Protein AF-A0A7K9MU31-F1 (afdb_monomer_lite)

Structure (mmCIF, N/CA/C/O backbone):
data_AF-A0A7K9MU31-F1
#
_entry.id   AF-A0A7K9MU31-F1
#
loop_
_atom_site.group_PDB
_atom_site.id
_atom_site.type_symbol
_atom_site.label_atom_id
_atom_site.label_alt_id
_atom_site.label_comp_id
_atom_site.label_asym_id
_atom_site.label_entity_id
_atom_site.label_seq_id
_atom_site.pdbx_PDB_ins_code
_atom_site.Cartn_x
_atom_site.Cartn_y
_atom_site.Cartn_z
_atom_site.occupancy
_atom_site.B_iso_or_equiv
_atom_site.auth_seq_id
_atom_site.auth_comp_id
_atom_site.auth_asym_id
_atom_site.auth_atom_id
_atom_site.pdbx_PDB_model_num
ATOM 1 N N . GLN A 1 1 ? -45.406 7.619 33.843 1.00 58.34 1 GLN A N 1
ATOM 2 C CA . GLN A 1 1 ? -44.856 7.175 32.544 1.00 58.34 1 GLN A CA 1
ATOM 3 C C . GLN A 1 1 ? -43.771 8.126 32.033 1.00 58.34 1 GLN A C 1
ATOM 5 O O . GLN A 1 1 ? -42.675 7.636 31.826 1.00 58.34 1 GLN A O 1
ATOM 10 N N . GLY A 1 2 ? -43.972 9.455 32.007 1.00 82.19 2 GLY A N 1
ATOM 11 C CA . GLY A 1 2 ? -42.974 10.416 31.483 1.00 82.19 2 GLY A CA 1
ATOM 12 C C . GLY A 1 2 ? -41.533 10.326 32.023 1.00 82.19 2 GLY A C 1
ATOM 13 O O . GLY A 1 2 ? -40.604 10.339 31.231 1.00 82.19 2 GLY A O 1
ATOM 14 N N . ILE A 1 3 ? -41.322 10.141 33.334 1.00 84.44 3 ILE A N 1
ATOM 15 C CA . ILE A 1 3 ? -39.959 10.095 33.916 1.00 84.44 3 ILE A CA 1
ATOM 16 C C . ILE A 1 3 ? -39.149 8.885 33.413 1.00 84.44 3 ILE A C 1
ATOM 18 O O . ILE A 1 3 ? -37.947 8.986 33.189 1.00 84.44 3 ILE A O 1
ATOM 22 N N . VAL A 1 4 ? -39.792 7.729 33.222 1.00 87.44 4 VAL A N 1
ATOM 23 C CA . VAL A 1 4 ? -39.107 6.520 32.727 1.00 87.44 4 VAL A CA 1
ATOM 24 C C . VAL A 1 4 ? -38.677 6.714 31.273 1.00 87.44 4 VAL A C 1
ATOM 26 O O . VAL A 1 4 ? -37.562 6.340 30.906 1.00 87.44 4 VAL A O 1
ATOM 29 N N . ASP A 1 5 ? -39.532 7.344 30.468 1.00 88.19 5 ASP A N 1
ATOM 30 C CA . ASP A 1 5 ? -39.235 7.657 29.071 1.00 88.19 5 ASP A CA 1
ATOM 31 C C . ASP A 1 5 ? -38.121 8.712 28.954 1.00 88.19 5 ASP A C 1
ATOM 33 O O . ASP A 1 5 ? -37.202 8.539 28.153 1.00 88.19 5 ASP A O 1
ATOM 37 N N . GLU A 1 6 ? -38.120 9.739 29.810 1.00 89.50 6 GLU A N 1
ATOM 38 C CA . GLU A 1 6 ? -37.048 10.744 29.890 1.00 89.50 6 GLU A CA 1
ATOM 39 C C . GLU A 1 6 ? -35.696 10.129 30.278 1.00 89.50 6 GLU A C 1
ATOM 41 O O . GLU A 1 6 ? -34.675 10.412 29.645 1.00 89.50 6 GLU A O 1
ATOM 46 N N . VAL A 1 7 ? -35.669 9.242 31.282 1.00 90.19 7 VAL A N 1
ATOM 47 C CA . VAL A 1 7 ? -34.441 8.537 31.690 1.00 90.19 7 VAL A CA 1
ATOM 48 C C . VAL A 1 7 ? -33.920 7.665 30.549 1.00 90.19 7 VAL A C 1
ATOM 50 O O . VAL A 1 7 ? -32.721 7.673 30.260 1.00 90.19 7 VAL A O 1
ATOM 53 N N . ARG A 1 8 ? -34.809 6.952 29.849 1.00 88.06 8 ARG A N 1
ATOM 54 C CA . ARG A 1 8 ? -34.436 6.121 28.698 1.00 88.06 8 ARG A CA 1
ATOM 55 C C . ARG A 1 8 ? -33.882 6.960 27.548 1.00 88.06 8 ARG A C 1
ATOM 57 O O . ARG A 1 8 ? -32.874 6.580 26.950 1.00 88.06 8 ARG A O 1
ATOM 64 N N . GLN A 1 9 ? -34.501 8.102 27.260 1.00 91.88 9 GLN A N 1
ATOM 65 C CA . GLN A 1 9 ? -34.042 9.022 26.224 1.00 91.88 9 GLN A CA 1
ATOM 66 C C . GLN A 1 9 ? -32.669 9.610 26.576 1.00 91.88 9 GLN A C 1
ATOM 68 O O . GLN A 1 9 ? -31.769 9.621 25.736 1.00 91.88 9 GLN A O 1
ATOM 73 N N . SER A 1 10 ? -32.466 10.013 27.832 1.00 91.94 10 SER A N 1
ATOM 74 C CA . SER A 1 10 ? -31.179 10.513 28.327 1.00 91.94 10 SER A CA 1
ATOM 75 C C . SER A 1 10 ? -30.069 9.454 28.236 1.00 91.94 10 SER A C 1
ATOM 77 O O . SER A 1 10 ? -28.973 9.737 27.748 1.00 91.94 10 SER A O 1
ATOM 79 N N . ALA A 1 11 ? -30.364 8.200 28.596 1.00 90.75 11 ALA A N 1
ATOM 80 C CA . ALA A 1 11 ? -29.420 7.090 28.461 1.00 90.75 11 ALA A CA 1
ATOM 81 C C . ALA A 1 11 ? -29.037 6.822 26.993 1.00 90.75 11 ALA A C 1
ATOM 83 O O . ALA A 1 11 ? -27.862 6.626 26.680 1.00 90.75 11 ALA A O 1
ATOM 84 N N . GLN A 1 12 ? -30.001 6.870 26.068 1.00 91.94 12 GLN A N 1
ATOM 85 C CA . GLN A 1 12 ? -29.731 6.730 24.632 1.00 91.94 12 GLN A CA 1
ATOM 86 C C . GLN A 1 12 ? -28.888 7.885 24.080 1.00 91.94 12 GLN A C 1
ATOM 88 O O . GLN A 1 12 ? -27.987 7.662 23.268 1.00 91.94 12 GLN A O 1
ATOM 93 N N . LEU A 1 13 ? -29.147 9.118 24.522 1.00 94.12 13 LEU A N 1
ATOM 94 C CA . LEU A 1 13 ? -28.337 10.281 24.158 1.00 94.12 13 LEU A CA 1
ATOM 95 C C . LEU A 1 13 ? -26.892 10.131 24.644 1.00 94.12 13 LEU A C 1
ATOM 97 O O . LEU A 1 13 ? -25.967 10.326 23.855 1.00 94.12 13 LEU A O 1
ATOM 101 N N . MET A 1 14 ? -26.696 9.705 25.896 1.00 94.25 14 MET A N 1
ATOM 102 C CA . MET A 1 14 ? -25.369 9.437 26.455 1.00 94.25 14 MET A CA 1
ATOM 103 C C . MET A 1 14 ? -24.630 8.359 25.656 1.00 94.25 14 MET A C 1
ATOM 105 O O . MET A 1 14 ? -23.480 8.564 25.269 1.00 94.25 14 MET A O 1
ATOM 109 N N . LEU A 1 15 ? -25.300 7.245 25.345 1.00 93.94 15 LEU A N 1
ATOM 110 C CA . LEU A 1 15 ? -24.739 6.163 24.534 1.00 93.94 15 LEU A CA 1
ATOM 111 C C . LEU A 1 15 ? -24.257 6.674 23.171 1.00 93.94 15 LEU A C 1
ATOM 113 O O . LEU A 1 15 ? -23.122 6.412 22.767 1.00 93.94 15 LEU A O 1
ATOM 117 N N . ASN A 1 16 ? -25.102 7.440 22.478 1.00 94.25 16 ASN A N 1
ATOM 118 C CA . ASN A 1 16 ? -24.754 8.027 21.189 1.00 94.25 16 ASN A CA 1
ATOM 119 C C . ASN A 1 16 ? -23.556 8.969 21.313 1.00 94.25 16 ASN A C 1
ATOM 121 O O . ASN A 1 16 ? -22.630 8.880 20.511 1.00 94.25 16 ASN A O 1
ATOM 125 N N . GLN A 1 17 ? -23.527 9.831 22.330 1.00 95.19 17 GLN A N 1
ATOM 126 C CA . GLN A 1 17 ? -22.429 10.773 22.532 1.00 95.19 17 GLN A CA 1
ATOM 127 C C . GLN A 1 17 ? -21.099 10.062 22.825 1.00 95.19 17 GLN A C 1
ATOM 129 O O . GLN A 1 17 ? -20.072 10.444 22.264 1.00 95.19 17 GLN A O 1
ATOM 134 N N . LEU A 1 18 ? -21.113 8.996 23.631 1.00 95.69 18 LEU A N 1
ATOM 135 C CA . LEU A 1 18 ? -19.933 8.168 23.903 1.00 95.69 18 LEU A CA 1
ATOM 136 C C . LEU A 1 18 ? -19.410 7.494 22.625 1.00 95.69 18 LEU A C 1
ATOM 138 O O . LEU A 1 18 ? -18.216 7.561 22.337 1.00 95.69 18 LEU A O 1
ATOM 142 N N . ILE A 1 19 ? -20.296 6.915 21.806 1.00 94.69 19 ILE A N 1
ATOM 143 C CA . ILE A 1 19 ? -19.910 6.317 20.516 1.00 94.69 19 ILE A CA 1
ATOM 144 C C . ILE A 1 19 ? -19.360 7.382 19.557 1.00 94.69 19 ILE A C 1
ATOM 146 O O . ILE A 1 19 ? -18.378 7.127 18.861 1.00 94.69 19 ILE A O 1
ATOM 150 N N . GLN A 1 20 ? -19.947 8.582 19.522 1.00 95.75 20 GLN A N 1
ATOM 151 C CA . GLN A 1 20 ? -19.442 9.676 18.687 1.00 95.75 20 GLN A CA 1
ATOM 152 C C . GLN A 1 20 ? -18.046 10.132 19.118 1.00 95.75 20 GLN A C 1
ATOM 154 O O . GLN A 1 20 ? -17.211 10.395 18.258 1.00 95.75 20 GLN A O 1
ATOM 159 N N . GLN A 1 21 ? -17.734 10.148 20.418 1.00 96.50 21 GLN A N 1
ATOM 160 C CA . GLN A 1 21 ? -16.373 10.449 20.879 1.00 96.50 21 GLN A CA 1
ATOM 161 C C . GLN A 1 21 ? -15.348 9.436 20.348 1.00 96.50 21 GLN A C 1
ATOM 163 O O . GLN A 1 21 ? -14.259 9.835 19.930 1.00 96.50 21 GLN A O 1
ATOM 168 N N . LEU A 1 22 ? -15.706 8.147 20.268 1.00 96.50 22 LEU A N 1
ATOM 169 C CA . LEU A 1 22 ? -14.844 7.114 19.676 1.00 96.50 22 LEU A CA 1
ATOM 170 C C . LEU A 1 22 ? -14.598 7.318 18.169 1.00 96.50 22 LEU A C 1
ATOM 172 O O . LEU A 1 22 ? -13.610 6.807 17.646 1.00 96.50 22 LEU A O 1
ATOM 176 N N . ARG A 1 23 ? -15.443 8.093 17.474 1.00 96.88 23 ARG A N 1
ATOM 177 C CA . ARG A 1 23 ? -15.298 8.444 16.046 1.00 96.88 23 ARG A CA 1
ATOM 178 C C . ARG A 1 23 ? -14.413 9.673 15.793 1.00 96.88 23 ARG A C 1
ATOM 180 O O . ARG A 1 23 ? -14.394 10.197 14.683 1.00 96.88 23 ARG A O 1
ATOM 187 N N . THR A 1 24 ? -13.684 10.145 16.800 1.00 95.81 24 THR A N 1
ATOM 188 C CA . THR A 1 24 ? -12.779 11.304 16.693 1.00 95.81 24 THR A CA 1
ATOM 189 C C . THR A 1 24 ? -11.318 10.900 16.898 1.00 95.81 24 THR A C 1
ATOM 191 O O . THR A 1 24 ? -11.018 9.730 17.142 1.00 95.81 24 THR A O 1
ATOM 194 N N . ASN A 1 25 ? -10.382 11.853 16.837 1.00 94.50 25 ASN A N 1
ATOM 195 C CA . ASN A 1 25 ? -8.981 11.617 17.201 1.00 94.50 25 ASN A CA 1
ATOM 196 C C . ASN A 1 25 ? -8.803 11.518 18.733 1.00 94.50 25 ASN A C 1
ATOM 198 O O . ASN A 1 25 ? -8.208 12.384 19.377 1.00 94.50 25 ASN A O 1
ATOM 202 N N . ILE A 1 26 ? -9.391 10.479 19.327 1.00 95.50 26 ILE A N 1
ATOM 203 C CA . ILE A 1 26 ? -9.385 10.238 20.767 1.00 95.50 26 ILE A CA 1
ATOM 204 C C . ILE A 1 26 ? -8.092 9.541 21.207 1.00 95.50 26 ILE A C 1
ATOM 206 O O . ILE A 1 26 ? -7.654 8.556 20.612 1.00 95.50 26 ILE A O 1
ATOM 210 N N . GLN A 1 27 ? -7.498 10.046 22.287 1.00 94.69 27 GLN A N 1
ATOM 211 C CA . GLN A 1 27 ? -6.294 9.483 22.901 1.00 94.69 27 GLN A CA 1
ATOM 212 C C . GLN A 1 27 ? -6.632 8.302 23.821 1.00 94.69 27 GLN A C 1
ATOM 214 O O . GLN A 1 27 ? -7.717 8.256 24.408 1.00 94.69 27 GLN A O 1
ATOM 219 N N . LEU A 1 28 ? -5.680 7.383 24.014 1.00 93.88 28 LEU A N 1
ATOM 220 C CA . LEU A 1 28 ? -5.871 6.150 24.792 1.00 93.88 28 LEU A CA 1
ATOM 221 C C . LEU A 1 28 ? -6.523 6.365 26.180 1.00 93.88 28 LEU A C 1
ATOM 223 O O . LEU A 1 28 ? -7.513 5.686 26.459 1.00 93.88 28 LEU A O 1
ATOM 227 N N . PRO A 1 29 ? -6.087 7.322 27.031 1.00 95.50 29 PRO A N 1
ATOM 228 C CA . PRO A 1 29 ? -6.709 7.522 28.344 1.00 95.50 29 PRO A CA 1
ATOM 229 C C . PRO A 1 29 ? -8.188 7.923 28.263 1.00 95.50 29 PRO A C 1
ATOM 231 O O . PRO A 1 29 ? -9.007 7.506 29.079 1.00 95.50 29 PRO A O 1
ATOM 234 N N . ALA A 1 30 ? -8.557 8.733 27.268 1.00 95.50 30 ALA A N 1
ATOM 235 C CA . ALA A 1 30 ? -9.950 9.102 27.041 1.00 95.50 30 ALA A CA 1
ATOM 236 C C . ALA A 1 30 ? -10.755 7.915 26.492 1.00 95.50 30 ALA A C 1
ATOM 238 O O . ALA A 1 30 ? -11.878 7.697 26.938 1.00 95.50 30 ALA A O 1
ATOM 239 N N . CYS A 1 31 ? -10.151 7.114 25.615 1.00 95.81 31 CYS A N 1
ATOM 240 C CA . CYS A 1 31 ? -10.735 5.889 25.076 1.00 95.81 31 CYS A CA 1
ATOM 241 C C . CYS A 1 31 ? -11.097 4.885 26.185 1.00 95.81 31 CYS A C 1
ATOM 243 O O . CYS A 1 31 ? -12.232 4.415 26.246 1.00 95.81 31 CYS A O 1
ATOM 245 N N . LEU A 1 32 ? -10.174 4.646 27.127 1.00 95.19 32 LEU A N 1
ATOM 246 C CA . LEU A 1 32 ? -10.397 3.796 28.305 1.00 95.19 32 LEU A CA 1
ATOM 247 C C . LEU A 1 32 ? -11.557 4.300 29.173 1.00 95.19 32 LEU A C 1
ATOM 249 O O . LEU A 1 32 ? -12.385 3.505 29.613 1.00 95.19 32 LEU A O 1
ATOM 253 N N . ARG A 1 33 ? -11.660 5.619 29.392 1.00 96.25 33 ARG A N 1
ATOM 254 C CA . ARG A 1 33 ? -12.783 6.210 30.144 1.00 96.25 33 ARG A CA 1
ATOM 255 C C . ARG A 1 33 ? -14.119 6.005 29.433 1.00 96.25 33 ARG A C 1
ATOM 257 O O . ARG A 1 33 ? -15.075 5.580 30.072 1.00 96.25 33 ARG A O 1
ATOM 264 N N . VAL A 1 34 ? -14.180 6.282 28.129 1.00 96.62 34 VAL A N 1
ATOM 265 C CA . VAL A 1 34 ? -15.402 6.129 27.321 1.00 96.62 34 VAL A CA 1
ATOM 266 C C . VAL A 1 34 ? -15.872 4.677 27.315 1.00 96.62 34 VAL A C 1
ATOM 268 O O . VAL A 1 34 ? -17.041 4.415 27.590 1.00 96.62 34 VAL A O 1
ATOM 271 N N . ILE A 1 35 ? -14.964 3.726 27.083 1.00 96.06 35 ILE A N 1
ATOM 272 C CA . ILE A 1 35 ? -15.292 2.297 27.128 1.00 96.06 35 ILE A CA 1
ATOM 273 C C . ILE A 1 35 ? -15.680 1.858 28.545 1.00 96.06 35 ILE A C 1
ATOM 275 O O . ILE A 1 35 ? -16.633 1.100 28.706 1.00 96.06 35 ILE A O 1
ATOM 279 N N . GLY A 1 36 ? -15.024 2.386 29.581 1.00 95.00 36 GLY A N 1
ATOM 280 C CA . GLY A 1 36 ? -15.408 2.149 30.972 1.00 95.00 36 GLY A CA 1
ATOM 281 C C . GLY A 1 36 ? -16.839 2.597 31.285 1.00 95.00 36 GLY A C 1
ATOM 282 O O . GLY A 1 36 ? -17.555 1.889 31.991 1.00 95.00 36 GLY A O 1
ATOM 283 N N . TYR A 1 37 ? -17.288 3.730 30.736 1.00 95.69 37 TYR A N 1
ATOM 284 C CA . TYR A 1 37 ? -18.686 4.154 30.848 1.00 95.69 37 TYR A CA 1
ATOM 285 C C . TYR A 1 37 ? -19.627 3.238 30.068 1.00 95.69 37 TYR A C 1
ATOM 287 O O . TYR A 1 37 ? -20.634 2.816 30.625 1.00 95.69 37 TYR A O 1
ATOM 295 N N . LEU A 1 38 ? -19.277 2.869 28.832 1.00 95.06 38 LEU A N 1
ATOM 296 C CA . LEU A 1 38 ? -20.085 1.954 28.019 1.00 95.06 38 LEU A CA 1
ATOM 297 C C . LEU A 1 38 ? -20.273 0.583 28.691 1.00 95.06 38 LEU A C 1
ATOM 299 O O . LEU A 1 38 ? -21.389 0.073 28.688 1.00 95.06 38 LEU A O 1
ATOM 303 N N . ARG A 1 39 ? -19.234 0.034 29.342 1.00 94.62 39 ARG A N 1
ATOM 304 C CA . ARG A 1 39 ? -19.344 -1.199 30.146 1.00 94.62 39 ARG A CA 1
ATOM 305 C C . ARG A 1 39 ? -20.312 -1.035 31.322 1.00 94.62 39 ARG A C 1
ATOM 307 O O . ARG A 1 39 ? -21.123 -1.913 31.568 1.00 94.62 39 ARG A O 1
ATOM 314 N N . ARG A 1 40 ? -20.276 0.101 32.030 1.00 94.50 40 ARG A N 1
ATOM 315 C CA . ARG A 1 40 ? -21.174 0.368 33.176 1.00 94.50 40 ARG A CA 1
ATOM 316 C C . ARG A 1 40 ? -22.633 0.575 32.783 1.00 94.50 40 ARG A C 1
ATOM 318 O O . ARG A 1 40 ? -23.502 0.422 33.633 1.00 94.50 40 ARG A O 1
ATOM 325 N N . MET A 1 41 ? -22.895 0.972 31.540 1.00 92.88 41 MET A N 1
ATOM 326 C CA . MET A 1 41 ? -24.263 1.089 31.035 1.00 92.88 41 MET A CA 1
ATOM 327 C C . MET A 1 41 ? -24.905 -0.282 30.782 1.00 92.88 41 MET A C 1
ATOM 329 O O . MET A 1 41 ? -26.124 -0.334 30.664 1.00 92.88 41 MET A O 1
ATOM 333 N N . ASP A 1 42 ? -24.105 -1.354 30.696 1.00 91.19 42 ASP A N 1
ATOM 334 C CA . ASP A 1 42 ? -24.553 -2.748 30.550 1.00 91.19 42 ASP A CA 1
ATOM 335 C C . ASP A 1 42 ? -25.506 -2.973 29.355 1.00 91.19 42 ASP A C 1
ATOM 337 O O . ASP A 1 42 ? -26.444 -3.762 29.395 1.00 91.19 42 ASP A O 1
ATOM 341 N N . VAL A 1 43 ? -25.284 -2.217 28.269 1.00 92.75 43 VAL A N 1
ATOM 342 C CA . VAL A 1 43 ? -26.091 -2.281 27.030 1.00 92.75 43 VAL A CA 1
ATOM 343 C C . VAL A 1 43 ? -25.482 -3.234 25.995 1.00 92.75 43 VAL A C 1
ATOM 345 O O . VAL A 1 43 ? -26.172 -3.658 25.073 1.00 92.75 43 VAL A O 1
ATOM 348 N N . PHE A 1 44 ? -24.191 -3.548 26.119 1.00 92.50 44 PHE A N 1
ATOM 349 C CA . PHE A 1 44 ? -23.451 -4.385 25.177 1.00 92.50 44 PHE A CA 1
ATOM 350 C C . PHE A 1 44 ? -22.743 -5.517 25.911 1.00 92.50 44 PHE A C 1
ATOM 352 O O . PHE A 1 44 ? -22.113 -5.291 26.943 1.00 92.50 44 PHE A O 1
ATOM 359 N N . THR A 1 45 ? -22.761 -6.703 25.313 1.00 91.75 45 THR A N 1
ATOM 360 C CA . THR A 1 45 ? -21.802 -7.764 25.634 1.00 91.75 45 THR A CA 1
ATOM 361 C C . THR A 1 45 ? -20.379 -7.329 25.274 1.00 91.75 45 THR A C 1
ATOM 363 O O . THR A 1 45 ? -20.170 -6.417 24.469 1.00 91.75 45 THR A O 1
ATOM 366 N N . GLU A 1 46 ? -19.369 -8.00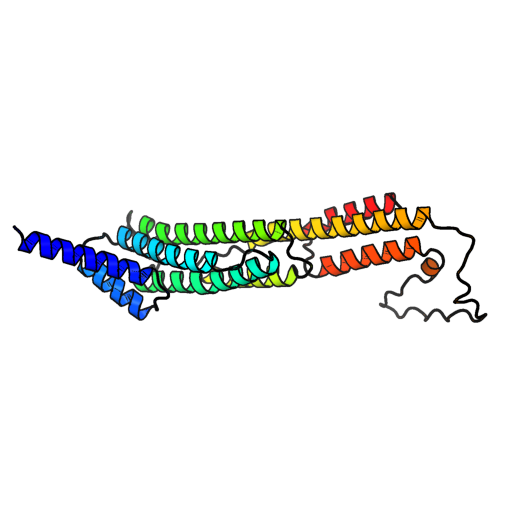7 25.820 1.00 89.62 46 GLU A N 1
ATOM 367 C CA . GLU A 1 46 ? -17.970 -7.662 25.540 1.00 89.62 46 GLU A CA 1
ATOM 368 C C . GLU A 1 46 ? -17.625 -7.806 24.041 1.00 89.62 46 GLU A C 1
ATOM 370 O O . GLU A 1 46 ? -16.937 -6.959 23.465 1.00 89.62 46 GLU A O 1
ATOM 375 N N . ALA A 1 47 ? -18.168 -8.825 23.367 1.00 90.50 47 ALA A N 1
ATOM 376 C CA . ALA A 1 47 ? -18.021 -9.007 21.923 1.00 90.50 47 ALA A CA 1
ATOM 377 C C . ALA A 1 47 ? -18.683 -7.872 21.115 1.00 90.50 47 ALA A C 1
ATOM 379 O O . ALA A 1 47 ? -18.081 -7.335 20.182 1.00 90.50 47 ALA A O 1
ATOM 380 N N . GLU A 1 48 ? -19.895 -7.450 21.487 1.00 93.56 48 GLU A N 1
ATOM 381 C CA . GLU A 1 48 ? -20.563 -6.309 20.849 1.00 93.56 48 GLU A CA 1
ATOM 382 C C . GLU A 1 48 ? -19.795 -5.007 21.076 1.00 93.56 48 GLU A C 1
ATOM 384 O O . GLU A 1 48 ? -19.672 -4.199 20.154 1.00 93.56 48 GLU A O 1
ATOM 389 N N . LEU A 1 49 ? -19.232 -4.811 22.270 1.00 94.38 49 LEU A N 1
ATOM 390 C CA . LEU A 1 49 ? -18.447 -3.628 22.601 1.00 94.38 49 LEU A CA 1
ATOM 391 C C . LEU A 1 49 ? -17.159 -3.545 21.771 1.00 94.38 49 LEU A C 1
ATOM 393 O O . LEU A 1 49 ? -16.843 -2.469 21.256 1.00 94.38 49 LEU A O 1
ATOM 397 N N . ARG A 1 50 ? -16.465 -4.673 21.556 1.00 94.75 50 ARG A N 1
ATOM 398 C CA . ARG A 1 50 ? -15.323 -4.777 20.626 1.00 94.75 50 ARG A CA 1
ATOM 399 C C . ARG A 1 50 ? -15.713 -4.384 19.206 1.00 94.75 50 ARG A C 1
ATOM 401 O O . ARG A 1 50 ? -15.047 -3.552 18.588 1.00 94.75 50 ARG A O 1
ATOM 408 N N . ILE A 1 51 ? -16.825 -4.923 18.701 1.00 94.94 51 ILE A N 1
ATOM 409 C CA . ILE A 1 51 ? -17.334 -4.597 17.360 1.00 94.94 51 ILE A CA 1
ATOM 410 C C . ILE A 1 51 ? -17.684 -3.109 17.268 1.00 94.94 51 ILE A C 1
ATOM 412 O O . ILE A 1 51 ? -17.270 -2.439 16.321 1.00 94.94 51 ILE A O 1
ATOM 416 N N . LYS A 1 52 ? -18.407 -2.558 18.251 1.00 95.81 52 LYS A N 1
ATOM 417 C CA . LYS A 1 52 ? -18.783 -1.135 18.284 1.00 95.81 52 LYS A CA 1
ATOM 418 C C . LYS A 1 52 ? -17.565 -0.224 18.342 1.00 95.81 52 LYS A C 1
ATOM 420 O O . LYS A 1 52 ? -17.541 0.788 17.639 1.00 95.81 52 LYS A O 1
ATOM 425 N N . PHE A 1 53 ? -16.554 -0.592 19.124 1.00 96.81 53 PHE A N 1
ATOM 426 C CA . PHE A 1 53 ? -15.282 0.115 19.168 1.00 96.81 53 PHE A CA 1
ATOM 427 C C . PHE A 1 53 ? -14.618 0.126 17.788 1.00 96.81 53 PHE A C 1
ATOM 429 O O . PHE A 1 53 ? -14.371 1.203 17.245 1.00 96.81 53 PHE A O 1
ATOM 436 N N . LEU A 1 54 ? -14.397 -1.046 17.181 1.00 97.00 54 LEU A N 1
ATOM 437 C CA . LEU A 1 54 ? -13.740 -1.151 15.875 1.00 97.00 54 LEU A CA 1
ATOM 438 C C . LEU A 1 54 ? -14.527 -0.421 14.781 1.00 97.00 54 LEU A C 1
ATOM 440 O O . LEU A 1 54 ? -13.926 0.288 13.984 1.00 97.00 54 LEU A O 1
ATOM 444 N N . GLN A 1 55 ? -15.860 -0.500 14.779 1.00 97.19 55 GLN A N 1
ATOM 445 C CA . GLN A 1 55 ? -16.714 0.259 13.857 1.00 97.19 55 GLN A CA 1
ATOM 446 C C . GLN A 1 55 ? -16.556 1.775 14.025 1.00 97.19 55 GLN A C 1
ATOM 448 O O . GLN A 1 55 ? -16.496 2.505 13.035 1.00 97.19 55 GLN A O 1
ATOM 453 N N . ALA A 1 56 ? -16.502 2.271 15.264 1.00 97.75 56 ALA A N 1
ATOM 454 C CA . ALA A 1 56 ? -16.331 3.696 15.528 1.00 97.75 56 ALA A CA 1
ATOM 455 C C . ALA A 1 56 ? -14.936 4.189 15.114 1.00 97.75 56 ALA A C 1
ATOM 457 O O . ALA A 1 56 ? -14.822 5.224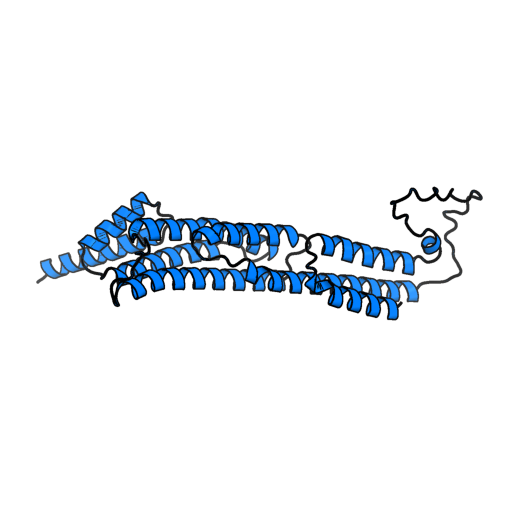 14.453 1.00 97.75 56 ALA A O 1
ATOM 458 N N . ARG A 1 57 ? -13.885 3.427 15.441 1.00 97.81 57 ARG A N 1
ATOM 459 C CA . ARG A 1 57 ? -12.509 3.736 15.028 1.00 97.81 57 ARG A CA 1
ATOM 460 C C . ARG A 1 57 ? -12.327 3.639 13.513 1.00 97.81 57 ARG A C 1
ATOM 462 O O . ARG A 1 57 ? -11.658 4.490 12.937 1.00 97.81 57 ARG A O 1
ATOM 469 N N . ASP A 1 58 ? -12.962 2.666 12.863 1.00 97.19 58 ASP A N 1
ATOM 470 C CA . ASP A 1 58 ? -12.941 2.514 11.405 1.00 97.19 58 ASP A CA 1
ATOM 471 C C . ASP A 1 58 ? -13.637 3.683 10.703 1.00 97.19 58 ASP A C 1
ATOM 473 O O . ASP A 1 58 ? -13.111 4.223 9.736 1.00 97.19 58 ASP A O 1
ATOM 477 N N . ALA A 1 59 ? -14.786 4.136 11.216 1.00 97.38 59 ALA A N 1
ATOM 478 C CA . ALA A 1 59 ? -15.471 5.311 10.679 1.00 97.38 59 ALA A CA 1
ATOM 479 C C . ALA A 1 59 ? -14.587 6.569 10.744 1.00 97.38 59 ALA A C 1
ATOM 481 O O . ALA A 1 59 ? -14.530 7.339 9.784 1.00 97.38 59 ALA A O 1
ATOM 482 N N . TRP A 1 60 ? -13.860 6.749 11.849 1.00 97.38 60 TRP A N 1
ATOM 483 C CA . TRP A 1 60 ? -12.881 7.825 11.981 1.00 97.38 60 TRP A CA 1
ATOM 484 C C . TRP A 1 60 ? -11.727 7.677 10.985 1.00 97.38 60 TRP A C 1
ATOM 486 O O . TRP A 1 60 ? -11.441 8.617 10.246 1.00 97.38 60 TRP A O 1
ATOM 496 N N . LEU A 1 61 ? -11.106 6.497 10.902 1.00 96.75 61 LEU A N 1
ATOM 497 C CA . LEU A 1 61 ? -10.011 6.240 9.966 1.00 96.75 61 LEU A CA 1
ATOM 498 C C . LEU A 1 61 ? -10.422 6.516 8.516 1.00 96.75 61 LEU A C 1
ATOM 500 O O . LEU A 1 61 ? -9.695 7.194 7.793 1.00 96.75 61 LEU A O 1
ATOM 504 N N . ARG A 1 62 ? -11.608 6.053 8.108 1.00 96.31 62 ARG A N 1
ATOM 505 C CA . ARG A 1 62 ? -12.150 6.321 6.771 1.00 96.31 62 ARG A CA 1
ATOM 506 C C . ARG A 1 62 ? -12.334 7.810 6.513 1.00 96.31 62 ARG A C 1
ATOM 508 O O . ARG A 1 62 ? -12.097 8.244 5.395 1.00 96.31 62 ARG A O 1
ATOM 515 N N . SER A 1 63 ? -12.719 8.599 7.520 1.00 97.00 63 SER A N 1
ATOM 516 C CA . SER A 1 63 ? -12.816 10.057 7.365 1.00 97.00 63 SER A CA 1
ATOM 517 C C . SER A 1 63 ? -11.453 10.713 7.121 1.00 97.00 63 SER A C 1
ATOM 519 O O . SER A 1 63 ? -11.355 11.627 6.308 1.00 97.00 63 SER A O 1
ATOM 521 N N . ILE A 1 64 ? -10.390 10.202 7.757 1.00 96.06 64 ILE A N 1
ATOM 522 C CA . ILE A 1 64 ? -9.019 10.667 7.517 1.00 96.06 64 ILE A CA 1
ATOM 523 C C . ILE A 1 64 ? -8.567 10.269 6.112 1.00 96.06 64 ILE A C 1
ATOM 525 O O . ILE A 1 64 ? -8.081 11.113 5.365 1.00 96.06 64 ILE A O 1
ATOM 529 N N . GLN A 1 65 ? -8.783 9.014 5.717 1.00 94.44 65 GLN A N 1
ATOM 530 C CA . GLN A 1 65 ? -8.442 8.534 4.374 1.00 94.44 65 GLN A CA 1
ATOM 531 C C . GLN A 1 65 ? -9.194 9.307 3.282 1.00 94.44 65 GLN A C 1
ATOM 533 O O . GLN A 1 65 ? -8.587 9.709 2.299 1.00 94.44 65 GLN A O 1
ATOM 538 N N . ALA A 1 66 ? -10.483 9.595 3.480 1.00 95.62 66 ALA A N 1
ATOM 539 C CA . ALA A 1 66 ? -11.288 10.383 2.547 1.00 95.62 66 ALA A CA 1
ATOM 540 C C . ALA A 1 66 ? -10.844 11.853 2.435 1.00 95.62 66 ALA A C 1
ATOM 542 O O . ALA A 1 66 ? -11.216 12.527 1.480 1.00 95.62 66 ALA A O 1
ATOM 543 N N . SER A 1 67 ? -10.071 12.360 3.401 1.00 96.06 67 SER A N 1
ATOM 544 C CA . SER A 1 67 ? -9.500 13.711 3.346 1.00 96.06 67 SER A CA 1
ATOM 545 C C . SER A 1 67 ? -8.187 13.790 2.557 1.00 96.06 67 SER A C 1
ATOM 547 O O . SER A 1 67 ? -7.692 14.890 2.313 1.00 96.06 67 SER A O 1
ATOM 549 N N . VAL A 1 68 ? -7.612 12.646 2.165 1.00 96.56 68 VAL A N 1
ATOM 550 C CA . VAL A 1 68 ? -6.397 12.601 1.348 1.00 96.56 68 VAL A CA 1
ATOM 551 C C . VAL A 1 68 ? -6.754 12.966 -0.101 1.00 96.56 68 VAL A C 1
ATOM 553 O O . VAL A 1 68 ? -7.611 12.306 -0.687 1.00 96.56 68 VAL A O 1
ATOM 556 N N . PRO A 1 69 ? -6.113 13.987 -0.702 1.00 95.56 69 PRO A N 1
ATOM 557 C CA . PRO A 1 69 ? -6.329 14.339 -2.106 1.00 95.56 69 PRO A CA 1
ATOM 558 C C . PRO A 1 69 ? -5.999 13.173 -3.043 1.00 95.56 69 PRO A C 1
ATOM 560 O O . PRO A 1 69 ? -4.920 12.593 -2.928 1.00 95.56 69 PRO A O 1
ATOM 563 N N . ASP A 1 70 ? -6.908 12.858 -3.971 1.00 95.31 70 ASP A N 1
ATOM 564 C CA . ASP A 1 70 ? -6.794 11.731 -4.917 1.00 95.31 70 ASP A CA 1
ATOM 565 C C . ASP A 1 70 ? -6.380 12.180 -6.337 1.00 95.31 70 ASP A C 1
ATOM 567 O O . ASP A 1 70 ? -6.451 11.400 -7.286 1.00 95.31 70 ASP A O 1
ATOM 571 N N . ASP A 1 71 ? -5.955 13.439 -6.507 1.00 94.50 71 ASP A N 1
ATOM 572 C CA . ASP A 1 71 ? -5.597 14.014 -7.814 1.00 94.50 71 ASP A CA 1
ATOM 573 C C . ASP A 1 71 ? -4.299 13.413 -8.377 1.00 94.50 71 ASP A C 1
ATOM 575 O O . ASP A 1 71 ? -4.276 12.898 -9.496 1.00 94.50 71 ASP A O 1
ATOM 579 N N . ASP A 1 72 ? -3.228 13.434 -7.578 1.00 96.19 72 ASP A N 1
ATOM 580 C CA . ASP A 1 72 ? -1.921 12.875 -7.929 1.00 96.19 72 ASP A CA 1
ATOM 581 C C . ASP A 1 72 ? -1.734 11.496 -7.268 1.00 96.19 72 ASP A C 1
ATOM 583 O O . ASP A 1 72 ? -1.707 11.415 -6.034 1.00 96.19 72 ASP A O 1
ATOM 587 N N . PRO A 1 73 ? -1.581 10.401 -8.043 1.00 96.56 73 PRO A N 1
ATOM 588 C CA . PRO A 1 73 ? -1.491 9.051 -7.487 1.00 96.56 73 PRO A CA 1
ATOM 589 C C . PRO A 1 73 ? -0.319 8.869 -6.521 1.00 96.56 73 PRO A C 1
ATOM 591 O O . PRO A 1 73 ? -0.466 8.192 -5.505 1.00 96.56 73 PRO A O 1
ATOM 594 N N . TYR A 1 74 ? 0.841 9.471 -6.815 1.00 96.38 74 TYR A N 1
ATOM 595 C CA . TYR A 1 74 ? 2.035 9.359 -5.975 1.00 96.38 74 TYR A CA 1
ATOM 596 C C . TYR A 1 74 ? 1.832 10.051 -4.620 1.00 96.38 74 TYR A C 1
ATOM 598 O O . TYR A 1 74 ? 2.155 9.496 -3.563 1.00 96.38 74 TYR A O 1
ATOM 606 N N . PHE A 1 75 ? 1.272 11.257 -4.632 1.00 96.44 75 PHE A N 1
ATOM 607 C CA . PHE A 1 75 ? 0.938 12.015 -3.436 1.00 96.44 75 PHE A CA 1
ATOM 608 C C . PHE A 1 75 ? -0.138 11.305 -2.614 1.00 96.44 75 PHE A C 1
ATOM 610 O O . PHE A 1 75 ? 0.055 11.112 -1.408 1.00 96.44 75 PHE A O 1
ATOM 617 N N . HIS A 1 76 ? -1.217 10.859 -3.267 1.00 97.88 76 HIS A N 1
ATOM 618 C CA . HIS A 1 76 ? -2.308 10.133 -2.626 1.00 97.88 76 HIS A CA 1
ATOM 619 C C . HIS A 1 76 ? -1.788 8.888 -1.902 1.00 97.88 76 HIS A C 1
ATOM 621 O O . HIS A 1 76 ? -2.040 8.719 -0.704 1.00 97.88 76 HIS A O 1
ATOM 627 N N . ILE A 1 77 ? -1.001 8.036 -2.575 1.00 97.88 77 ILE A N 1
ATOM 628 C CA . ILE A 1 77 ? -0.518 6.801 -1.951 1.00 97.88 77 ILE A CA 1
ATOM 629 C C . ILE A 1 77 ? 0.500 7.072 -0.842 1.00 97.88 77 ILE A C 1
ATOM 631 O O . ILE A 1 77 ? 0.426 6.444 0.211 1.00 97.88 77 ILE A O 1
ATOM 635 N N . THR A 1 78 ? 1.391 8.055 -1.007 1.00 97.12 78 THR A N 1
ATOM 636 C CA . THR A 1 78 ? 2.356 8.446 0.037 1.00 97.12 78 THR A CA 1
ATOM 637 C C . THR A 1 78 ? 1.634 8.872 1.317 1.00 97.12 78 THR A C 1
ATOM 639 O O . THR A 1 78 ? 1.955 8.407 2.414 1.00 97.12 78 THR A O 1
ATOM 642 N N . LYS A 1 79 ? 0.613 9.729 1.181 1.00 97.25 79 LYS A N 1
ATOM 643 C CA . LYS A 1 79 ? -0.199 10.200 2.310 1.00 97.25 79 LYS A CA 1
ATOM 644 C C . LYS A 1 79 ? -1.054 9.089 2.904 1.00 97.25 79 LYS A C 1
ATOM 646 O O . LYS A 1 79 ? -1.162 8.997 4.126 1.00 97.25 79 LYS A O 1
ATOM 651 N N . THR A 1 80 ? -1.584 8.204 2.067 1.00 97.50 80 THR A N 1
ATOM 652 C CA . THR A 1 80 ? -2.323 7.019 2.511 1.00 97.50 80 THR A CA 1
ATOM 653 C C . THR A 1 80 ? -1.442 6.074 3.330 1.00 97.50 80 THR A C 1
ATOM 655 O O . THR A 1 80 ? -1.875 5.622 4.388 1.00 97.50 80 THR A O 1
ATOM 658 N N . ILE A 1 81 ? -0.203 5.797 2.902 1.00 97.25 81 ILE A N 1
ATOM 659 C CA . ILE A 1 81 ? 0.750 4.959 3.655 1.00 97.25 81 ILE A CA 1
ATOM 660 C C . ILE A 1 81 ? 1.018 5.569 5.036 1.00 97.25 81 ILE A C 1
ATOM 662 O O . ILE A 1 81 ? 0.950 4.867 6.046 1.00 97.25 81 ILE A O 1
ATOM 666 N N . GLU A 1 82 ? 1.301 6.873 5.089 1.00 94.62 82 GLU A N 1
ATOM 667 C CA . GLU A 1 82 ? 1.575 7.601 6.331 1.00 94.62 82 GLU A CA 1
ATOM 668 C C . GLU A 1 82 ? 0.379 7.552 7.296 1.00 94.62 82 GLU A C 1
ATOM 670 O O . GLU A 1 82 ? 0.530 7.123 8.445 1.00 94.62 82 GLU A O 1
ATOM 675 N N . ALA A 1 83 ? -0.812 7.919 6.811 1.00 94.56 83 ALA A N 1
ATOM 676 C CA . ALA A 1 83 ? -2.041 7.946 7.600 1.00 94.56 83 ALA A CA 1
ATOM 677 C C . ALA A 1 83 ? -2.432 6.549 8.100 1.00 94.56 83 ALA A C 1
ATOM 679 O O . ALA A 1 83 ? -2.711 6.373 9.287 1.00 94.56 83 ALA A O 1
ATOM 680 N N . CYS A 1 84 ? -2.404 5.538 7.225 1.00 95.50 84 CYS A N 1
ATOM 681 C CA . CYS A 1 84 ? -2.703 4.157 7.597 1.00 95.50 84 CYS A CA 1
ATOM 682 C C . CYS A 1 84 ? -1.729 3.647 8.656 1.00 95.50 84 CYS A C 1
ATOM 684 O O . CYS A 1 84 ? -2.171 3.118 9.672 1.00 95.50 84 CYS A O 1
ATOM 686 N N . ARG A 1 85 ? -0.418 3.837 8.462 1.00 94.50 85 ARG A N 1
ATOM 687 C CA . ARG A 1 85 ? 0.599 3.350 9.402 1.00 94.50 85 ARG A CA 1
ATOM 688 C C . ARG A 1 85 ? 0.402 3.920 10.801 1.00 94.50 85 ARG A C 1
ATOM 690 O O . ARG A 1 85 ? 0.431 3.160 11.762 1.00 94.50 85 ARG A O 1
ATOM 697 N N . VAL A 1 86 ? 0.216 5.235 10.913 1.00 92.94 86 VAL A N 1
ATOM 698 C CA . VAL A 1 86 ? 0.054 5.904 12.212 1.00 92.94 86 VAL A CA 1
ATOM 699 C C . VAL A 1 86 ? -1.274 5.506 12.850 1.00 92.94 86 VAL A C 1
ATOM 701 O O . VAL A 1 86 ? -1.304 4.963 13.952 1.00 92.94 86 VAL A O 1
ATOM 704 N N . HIS A 1 87 ? -2.383 5.709 12.142 1.00 94.94 87 HIS A N 1
ATOM 705 C CA . HIS A 1 87 ? -3.702 5.601 12.755 1.00 94.94 87 HIS A CA 1
ATOM 706 C C . HIS A 1 87 ? -4.157 4.159 12.968 1.00 94.94 87 HIS A C 1
ATOM 708 O O . HIS A 1 87 ? -4.816 3.883 13.969 1.00 94.94 87 HIS A O 1
ATOM 714 N N . LEU A 1 88 ? -3.789 3.215 12.094 1.00 95.12 88 LEU A N 1
ATOM 715 C CA . LEU A 1 88 ? -4.072 1.804 12.365 1.00 95.12 88 LEU A CA 1
ATOM 716 C C . LEU A 1 88 ? -3.271 1.313 13.574 1.00 95.12 88 LEU A C 1
ATOM 718 O O . LEU A 1 88 ? -3.822 0.578 14.388 1.00 95.12 88 LEU A O 1
ATOM 722 N N . PHE A 1 89 ? -2.010 1.733 13.730 1.00 92.62 89 PHE A N 1
ATOM 723 C CA . PHE A 1 89 ? -1.205 1.351 14.892 1.00 92.62 89 PHE A CA 1
ATOM 724 C C . PHE A 1 89 ? -1.800 1.893 16.198 1.00 92.62 89 PHE A C 1
ATOM 726 O O . PHE A 1 89 ? -1.887 1.160 17.186 1.00 92.62 89 PHE A O 1
ATOM 733 N N . ASP A 1 90 ? -2.286 3.137 16.189 1.00 93.62 90 ASP A N 1
ATOM 734 C CA . ASP A 1 90 ? -2.994 3.725 17.329 1.00 93.62 90 ASP A CA 1
ATOM 735 C C . ASP A 1 90 ? -4.257 2.933 17.675 1.00 93.62 90 ASP A C 1
ATOM 737 O O . ASP A 1 90 ? -4.478 2.602 18.839 1.00 93.62 90 ASP A O 1
ATOM 741 N N . ILE A 1 91 ? -5.079 2.585 16.678 1.00 95.81 91 ILE A N 1
ATOM 742 C CA . ILE A 1 91 ? -6.310 1.811 16.896 1.00 95.81 91 ILE A CA 1
ATOM 743 C C . ILE A 1 91 ? -5.989 0.425 17.457 1.00 95.81 91 ILE A C 1
ATOM 745 O O . ILE A 1 91 ? -6.639 -0.007 18.408 1.00 95.81 91 ILE A O 1
ATOM 749 N N . VAL A 1 92 ? -4.972 -0.253 16.919 1.00 93.62 92 VAL A N 1
ATOM 750 C CA . VAL A 1 92 ? -4.516 -1.557 17.419 1.00 93.62 92 VAL A CA 1
ATOM 751 C C . VAL A 1 92 ? -4.030 -1.452 18.864 1.00 93.62 92 VAL A C 1
ATOM 753 O O . VAL A 1 92 ? -4.416 -2.261 19.708 1.00 93.62 92 VAL A O 1
ATOM 756 N N . THR A 1 93 ? -3.224 -0.437 19.173 1.00 92.00 93 THR A N 1
ATOM 757 C CA . THR A 1 93 ? -2.715 -0.200 20.531 1.00 92.00 93 THR A CA 1
ATOM 758 C C . THR A 1 93 ? -3.859 0.078 21.503 1.00 92.00 93 THR A C 1
ATOM 760 O O . THR A 1 93 ? -3.900 -0.490 22.594 1.00 92.00 93 THR A O 1
ATOM 763 N N . GLN A 1 94 ? -4.826 0.904 21.093 1.00 95.06 94 GLN A N 1
ATOM 764 C CA . GLN A 1 94 ? -6.023 1.189 21.878 1.00 95.06 94 GLN A CA 1
ATOM 765 C C . GLN A 1 94 ? -6.842 -0.071 22.131 1.00 95.06 94 GLN A C 1
ATOM 767 O O . GLN A 1 94 ? -7.189 -0.346 23.275 1.00 95.06 94 GLN A O 1
ATOM 772 N N . TYR A 1 95 ? -7.107 -0.851 21.085 1.00 94.62 95 TYR A N 1
ATOM 773 C CA . TYR A 1 95 ? -7.869 -2.086 21.185 1.00 94.62 95 TYR A CA 1
ATOM 774 C C . TYR A 1 95 ? -7.227 -3.058 22.185 1.00 94.62 95 TYR A C 1
ATOM 776 O O . TYR A 1 95 ? -7.883 -3.482 23.136 1.00 94.62 95 TYR A O 1
ATOM 784 N N . ARG A 1 96 ? -5.926 -3.341 22.033 1.00 91.19 96 ARG A N 1
ATOM 785 C CA . ARG A 1 96 ? -5.194 -4.258 22.922 1.00 91.19 96 ARG A CA 1
ATOM 786 C C . ARG A 1 96 ? -5.187 -3.786 24.375 1.00 91.19 96 ARG A C 1
ATOM 788 O O . ARG A 1 96 ? -5.370 -4.595 25.274 1.00 91.19 96 ARG A O 1
ATOM 795 N N . ALA A 1 97 ? -5.030 -2.483 24.610 1.00 92.06 97 ALA A N 1
ATOM 796 C CA . ALA A 1 97 ? -5.053 -1.919 25.958 1.00 92.06 97 ALA A CA 1
ATOM 797 C C . ALA A 1 97 ? -6.444 -1.965 26.619 1.00 92.06 97 ALA A C 1
ATOM 799 O O . ALA A 1 97 ? -6.539 -2.013 27.842 1.00 92.06 97 ALA A O 1
ATOM 800 N N . ILE A 1 98 ? -7.521 -1.909 25.830 1.00 93.06 98 ILE A N 1
ATOM 801 C CA . ILE A 1 98 ? -8.905 -1.873 26.325 1.00 93.06 98 ILE A CA 1
ATOM 802 C C . ILE A 1 98 ? -9.459 -3.279 26.580 1.00 93.06 98 ILE A C 1
ATOM 804 O O . ILE A 1 98 ? -10.192 -3.480 27.556 1.00 93.06 98 ILE A O 1
ATOM 808 N N . PHE A 1 99 ? -9.160 -4.214 25.678 1.00 90.25 99 PHE A N 1
ATOM 809 C CA . PHE A 1 99 ? -9.760 -5.548 25.645 1.00 90.25 99 PHE A CA 1
ATOM 810 C C . PHE A 1 99 ? -8.815 -6.659 26.108 1.00 90.25 99 PHE A C 1
ATOM 812 O O . PHE A 1 99 ? -9.264 -7.789 26.245 1.00 90.25 99 PHE A O 1
ATOM 819 N N . SER A 1 100 ? -7.550 -6.333 26.407 1.00 72.50 100 SER A N 1
ATOM 820 C CA . SER A 1 100 ? -6.573 -7.254 27.000 1.00 72.50 100 SER A CA 1
ATOM 821 C C . SER A 1 100 ? -6.502 -8.598 26.274 1.00 72.50 100 SER A C 1
ATOM 823 O O . SER A 1 100 ? -6.539 -9.648 26.909 1.00 72.50 100 SER A O 1
ATOM 825 N N . ASP A 1 101 ? -6.375 -8.564 24.946 1.00 61.28 101 ASP A N 1
ATOM 826 C CA . ASP A 1 101 ? -6.067 -9.747 24.135 1.00 61.28 101 ASP A CA 1
ATOM 827 C C . ASP A 1 101 ? -4.597 -10.170 24.388 1.00 61.28 101 ASP A C 1
ATOM 829 O O . ASP A 1 101 ? -3.740 -10.090 23.508 1.00 61.28 101 ASP A O 1
ATOM 833 N N . GLU A 1 102 ? -4.266 -10.551 25.627 1.00 50.88 102 GLU A N 1
ATOM 834 C CA . GLU A 1 102 ? -3.159 -11.466 25.880 1.00 50.88 102 GLU A CA 1
ATOM 835 C C . GLU A 1 102 ? -3.687 -12.852 25.548 1.00 50.88 102 GLU A C 1
ATOM 837 O O . GLU A 1 102 ? -4.523 -13.399 26.262 1.00 50.88 102 GLU A O 1
ATOM 842 N N . GLU A 1 103 ? -3.247 -13.368 24.406 1.00 49.25 103 GLU A N 1
ATOM 843 C CA . GLU A 1 103 ? -3.542 -14.708 23.924 1.00 49.25 103 GLU A CA 1
ATOM 844 C C . GLU A 1 103 ? -3.209 -15.709 25.043 1.00 49.25 103 GLU A C 1
ATOM 846 O O . GLU A 1 103 ? -2.031 -15.902 25.368 1.00 49.25 103 GLU A O 1
ATOM 851 N N . PRO A 1 104 ? -4.214 -16.306 25.713 1.00 48.06 104 PRO A N 1
ATOM 852 C CA . PRO A 1 104 ? -3.930 -17.268 26.758 1.00 48.06 104 PRO A CA 1
ATOM 853 C C . PRO A 1 104 ? -3.199 -18.437 26.101 1.00 48.06 104 PRO A C 1
ATOM 855 O O . PRO A 1 104 ? -3.669 -18.965 25.094 1.00 48.06 104 PRO A O 1
ATOM 858 N N . LEU A 1 105 ? -2.074 -18.878 26.677 1.00 54.47 105 LEU A N 1
ATOM 859 C CA . LEU A 1 105 ? -1.299 -20.033 26.188 1.00 54.47 105 LEU A CA 1
ATOM 860 C C . LEU A 1 105 ? -2.154 -21.312 26.028 1.00 54.47 105 LEU A C 1
ATOM 862 O O . LEU A 1 105 ? -1.733 -22.260 25.370 1.00 54.47 105 LEU A O 1
ATOM 866 N N . LEU A 1 106 ? -3.349 -21.331 26.627 1.00 51.06 106 LEU A N 1
ATOM 867 C CA . LEU A 1 106 ? -4.386 -22.340 26.465 1.00 51.06 106 LEU A CA 1
ATOM 868 C C . LEU A 1 106 ? -5.742 -21.638 26.267 1.00 51.06 106 LEU A C 1
ATOM 870 O O . LEU A 1 106 ? -6.211 -20.989 27.206 1.00 51.06 106 LEU A O 1
ATOM 874 N N . PRO A 1 107 ? -6.397 -21.749 25.096 1.00 49.81 107 PRO A N 1
ATOM 875 C CA . PRO A 1 107 ? -7.730 -21.191 24.923 1.00 49.81 107 PRO A CA 1
ATOM 876 C C . PRO A 1 107 ? -8.720 -21.935 25.839 1.00 49.81 107 PRO A C 1
ATOM 878 O O . PRO A 1 107 ? -8.805 -23.162 25.755 1.00 49.81 107 PRO A O 1
ATOM 881 N N . PRO A 1 108 ? -9.487 -21.243 26.704 1.00 50.78 108 PRO A N 1
ATOM 882 C CA . PRO A 1 108 ? -10.649 -21.852 27.339 1.00 50.78 108 PRO A CA 1
ATOM 883 C C . PRO A 1 108 ? -11.651 -22.227 26.242 1.00 50.78 108 PRO A C 1
ATOM 885 O O . PRO A 1 108 ? -11.881 -21.453 25.308 1.00 50.78 108 PRO A O 1
ATOM 888 N N . GLU A 1 109 ? -12.202 -23.435 26.329 1.00 52.53 109 GLU A N 1
ATOM 889 C CA . GLU A 1 109 ? -13.057 -24.028 25.301 1.00 52.53 109 GLU A CA 1
ATOM 890 C C . GLU A 1 109 ? -14.155 -23.047 24.824 1.00 52.53 109 GLU A C 1
ATOM 892 O O . GLU A 1 109 ? -15.003 -22.592 25.589 1.00 52.53 109 GLU A O 1
ATOM 897 N N . GLY A 1 110 ? -14.122 -22.695 23.533 1.00 53.97 110 GLY A N 1
ATOM 898 C CA . GLY A 1 110 ? -15.237 -22.092 22.789 1.00 53.97 110 GLY A CA 1
ATOM 899 C C . GLY A 1 110 ? -15.400 -20.561 22.793 1.00 53.97 110 GLY A C 1
ATOM 900 O O . GLY A 1 110 ? -15.874 -20.034 21.789 1.00 53.97 110 GLY A O 1
ATOM 901 N N . GLN A 1 111 ? -15.018 -19.821 23.844 1.00 53.00 111 GLN A N 1
ATOM 902 C CA . GLN A 1 111 ? -15.324 -18.371 23.939 1.00 53.00 111 GLN A CA 1
ATOM 903 C C . GLN A 1 111 ? -14.179 -17.431 23.522 1.00 53.00 111 GLN A C 1
ATOM 905 O O . GLN A 1 111 ? -14.424 -16.476 22.784 1.00 53.00 111 GLN A O 1
ATOM 910 N N . ALA A 1 112 ? -12.929 -17.713 23.905 1.00 53.62 112 ALA A N 1
ATOM 911 C CA . ALA A 1 112 ? -11.790 -16.833 23.596 1.00 53.62 112 ALA A CA 1
ATOM 912 C C . ALA A 1 112 ? -11.464 -16.756 22.088 1.00 53.62 112 ALA A C 1
ATOM 914 O O . ALA A 1 112 ? -10.999 -15.730 21.593 1.00 53.62 112 ALA A O 1
ATOM 915 N N . LEU A 1 113 ? -11.768 -17.824 21.340 1.00 58.00 113 LEU A N 1
ATOM 916 C CA . LEU A 1 113 ? -11.517 -17.913 19.897 1.00 58.00 113 LEU A CA 1
ATOM 917 C C . LEU A 1 113 ? -12.327 -16.886 19.088 1.00 58.00 113 LEU A C 1
ATOM 919 O O . LEU A 1 113 ? -11.816 -16.346 18.111 1.00 58.00 113 LEU A O 1
ATOM 923 N N . ASN A 1 114 ? -13.563 -16.580 19.496 1.00 65.69 114 ASN A N 1
ATOM 924 C CA . ASN A 1 114 ? -14.413 -15.630 18.771 1.00 65.69 114 ASN A CA 1
ATOM 925 C C . ASN A 1 114 ? -13.970 -14.175 18.976 1.00 65.69 114 ASN A C 1
ATOM 927 O O . ASN A 1 114 ? -14.085 -13.363 18.062 1.00 65.69 114 ASN A O 1
ATOM 931 N N . GLU A 1 115 ? -13.453 -13.837 20.155 1.00 71.69 115 GLU A N 1
ATOM 932 C CA . GLU A 1 115 ? -13.118 -12.458 20.513 1.00 71.69 115 GLU A CA 1
ATOM 933 C C . GLU A 1 115 ? -11.807 -11.988 19.869 1.00 71.69 115 GLU A C 1
ATOM 935 O O . GLU A 1 115 ? -11.778 -10.919 19.254 1.00 71.69 115 GLU A O 1
ATOM 940 N N . GLY A 1 116 ? -10.763 -12.824 19.904 1.00 75.75 116 GLY A N 1
ATOM 941 C CA . GLY A 1 116 ? -9.516 -12.562 19.177 1.00 75.75 116 GLY A CA 1
ATOM 942 C C . GLY A 1 116 ? -9.717 -12.578 17.656 1.00 75.75 116 GLY A C 1
ATOM 943 O O . GLY A 1 116 ? -9.152 -11.753 16.931 1.00 75.75 116 GLY A O 1
ATOM 944 N N . ALA A 1 117 ? -10.601 -13.448 17.149 1.00 85.75 117 ALA A N 1
ATOM 945 C CA . ALA A 1 117 ? -10.922 -13.502 15.723 1.00 85.75 117 ALA A CA 1
ATOM 946 C C . ALA A 1 117 ? -11.543 -12.197 15.196 1.00 85.75 117 ALA A C 1
ATOM 948 O O . ALA A 1 117 ? -11.255 -11.824 14.056 1.00 85.75 117 ALA A O 1
ATOM 949 N N . ILE A 1 118 ? -12.339 -11.474 15.999 1.00 90.94 118 ILE A N 1
ATOM 950 C CA . ILE A 1 118 ? -12.906 -10.167 15.613 1.00 90.94 118 ILE A CA 1
ATOM 951 C C . ILE A 1 118 ? -11.781 -9.175 15.294 1.00 90.94 118 ILE A C 1
ATOM 953 O O . ILE A 1 118 ? -11.803 -8.523 14.246 1.00 90.94 118 ILE A O 1
ATOM 957 N N . PHE A 1 119 ? -10.777 -9.090 16.170 1.00 90.81 119 PHE A N 1
ATOM 958 C CA . PHE A 1 119 ? -9.643 -8.190 15.993 1.00 90.81 119 PHE A CA 1
ATOM 959 C C . PHE A 1 119 ? -8.797 -8.567 14.776 1.00 90.81 119 PHE A C 1
ATOM 961 O O . PHE A 1 119 ? -8.565 -7.729 13.903 1.00 90.81 119 PHE A O 1
ATOM 968 N N . HIS A 1 120 ? -8.377 -9.830 14.680 1.00 89.75 120 HIS A N 1
ATOM 969 C CA . HIS A 1 120 ? -7.530 -10.286 13.577 1.00 89.75 120 HIS A CA 1
ATOM 970 C C . HIS A 1 120 ? -8.228 -10.166 12.220 1.00 89.75 120 HIS A C 1
ATOM 972 O O . HIS A 1 120 ? -7.609 -9.717 11.253 1.00 89.75 120 HIS A O 1
ATOM 978 N N . SER A 1 121 ? -9.527 -10.475 12.154 1.00 92.25 121 SER A N 1
ATOM 979 C CA . SER A 1 121 ? -10.326 -10.292 10.937 1.00 92.25 121 SER A CA 1
ATOM 980 C C . SER A 1 121 ? -10.394 -8.823 10.528 1.00 92.25 121 SER A C 1
ATOM 982 O O . SER A 1 121 ? -10.224 -8.501 9.352 1.00 92.25 121 SER A O 1
ATOM 984 N N . TRP A 1 122 ? -10.583 -7.914 11.492 1.00 94.88 122 TRP A N 1
ATOM 985 C CA . TRP A 1 122 ? -10.581 -6.479 11.221 1.00 94.88 122 TRP A CA 1
ATOM 986 C C . TRP A 1 122 ? -9.216 -5.996 10.717 1.00 94.88 122 TRP A C 1
ATOM 988 O O . TRP A 1 122 ? -9.159 -5.310 9.696 1.00 94.88 122 TRP A O 1
ATOM 998 N N . VAL A 1 123 ? -8.111 -6.394 11.360 1.00 94.56 123 VAL A N 1
ATOM 999 C CA . VAL A 1 123 ? -6.752 -6.024 10.919 1.00 94.56 123 VAL A CA 1
ATOM 1000 C C . VAL A 1 123 ? -6.483 -6.530 9.501 1.00 94.56 123 VAL A C 1
ATOM 1002 O O . VAL A 1 123 ? -6.028 -5.760 8.653 1.00 94.56 123 VAL A O 1
ATOM 1005 N N . LEU A 1 124 ? -6.816 -7.791 9.212 1.00 93.94 124 LEU A N 1
ATOM 1006 C CA . LEU A 1 124 ? -6.653 -8.372 7.879 1.00 93.94 124 LEU A CA 1
ATOM 1007 C C . LEU A 1 124 ? -7.479 -7.617 6.830 1.00 93.94 124 LEU A C 1
ATOM 1009 O O . LEU A 1 124 ? -6.980 -7.324 5.741 1.00 93.94 124 LEU A O 1
ATOM 1013 N N . GLN A 1 125 ? -8.714 -7.238 7.169 1.00 96.19 125 GLN A N 1
ATOM 1014 C CA . GLN A 1 125 ? -9.550 -6.412 6.303 1.00 96.19 125 GLN A CA 1
ATOM 1015 C C . GLN A 1 125 ? -8.889 -5.055 6.016 1.00 96.19 125 GLN A C 1
ATOM 1017 O O . GLN A 1 125 ? -8.854 -4.637 4.858 1.00 96.19 125 GLN A O 1
ATOM 1022 N N . LYS A 1 126 ? -8.336 -4.372 7.029 1.00 96.50 126 LYS A N 1
ATOM 1023 C CA . LYS A 1 126 ? -7.648 -3.080 6.842 1.00 96.50 126 LYS A CA 1
ATOM 1024 C C . LYS A 1 126 ? -6.403 -3.210 5.962 1.00 96.50 126 LYS A C 1
ATOM 1026 O O . LYS A 1 126 ? -6.186 -2.374 5.088 1.00 96.50 126 LYS A O 1
ATOM 1031 N N . VAL A 1 127 ? -5.618 -4.273 6.141 1.00 96.31 127 VAL A N 1
ATOM 1032 C CA . VAL A 1 127 ? -4.464 -4.579 5.277 1.00 96.31 127 VAL A CA 1
ATOM 1033 C C . VAL A 1 127 ? -4.916 -4.817 3.833 1.00 96.31 127 VAL A C 1
ATOM 1035 O O . VAL A 1 127 ? -4.340 -4.250 2.909 1.00 96.31 127 VAL A O 1
ATOM 1038 N N . SER A 1 128 ? -5.980 -5.596 3.625 1.00 96.88 128 SER A N 1
ATOM 1039 C CA . SER A 1 128 ? -6.538 -5.851 2.290 1.00 96.88 128 SER A CA 1
ATOM 1040 C C . SER A 1 128 ? -7.074 -4.580 1.617 1.00 96.88 128 SER A C 1
ATOM 1042 O O . SER A 1 128 ? -6.900 -4.388 0.414 1.00 96.88 128 SER A O 1
ATOM 1044 N N . GLU A 1 129 ? -7.723 -3.688 2.367 1.00 97.50 129 GLU A N 1
ATOM 1045 C CA . GLU A 1 129 ? -8.141 -2.369 1.873 1.00 97.50 129 GLU A CA 1
ATOM 1046 C C . GLU A 1 129 ? -6.938 -1.518 1.453 1.00 97.50 129 GLU A C 1
ATOM 1048 O O . GLU A 1 129 ? -6.931 -0.991 0.343 1.00 97.50 129 GLU A O 1
ATOM 1053 N N . PHE A 1 130 ? -5.891 -1.455 2.281 1.00 97.81 130 PHE A N 1
ATOM 1054 C CA . PHE A 1 130 ? -4.660 -0.740 1.947 1.00 97.81 130 PHE A CA 1
ATOM 1055 C C . PHE A 1 130 ? -3.992 -1.286 0.676 1.00 97.81 130 PHE A C 1
ATOM 1057 O O . PHE A 1 130 ? -3.650 -0.507 -0.211 1.00 97.81 130 PHE A O 1
ATOM 1064 N N . LEU A 1 131 ? -3.843 -2.610 0.555 1.00 98.06 131 LEU A N 1
ATOM 1065 C CA . LEU A 1 131 ? -3.228 -3.238 -0.620 1.00 98.06 131 LEU A CA 1
ATOM 1066 C C . LEU A 1 131 ? -4.021 -2.965 -1.905 1.00 98.06 131 LEU A C 1
ATOM 1068 O O . LEU A 1 131 ? -3.417 -2.734 -2.950 1.00 98.06 131 LEU A O 1
ATOM 1072 N N . ARG A 1 132 ? -5.358 -2.926 -1.831 1.00 98.12 132 ARG A N 1
ATOM 1073 C CA . ARG A 1 132 ? -6.210 -2.544 -2.970 1.00 98.12 132 ARG A CA 1
ATOM 1074 C C . ARG A 1 132 ? -6.012 -1.085 -3.376 1.00 98.12 132 ARG A C 1
ATOM 1076 O O . ARG A 1 132 ? -5.917 -0.804 -4.568 1.00 98.12 132 ARG A O 1
ATOM 1083 N N . THR A 1 133 ? -5.920 -0.168 -2.413 1.00 97.94 133 THR A N 1
ATOM 1084 C CA . THR A 1 133 ? -5.627 1.247 -2.693 1.00 97.94 133 THR A CA 1
ATOM 1085 C C . THR A 1 133 ? -4.234 1.418 -3.299 1.00 97.94 133 THR A C 1
ATOM 1087 O O . THR A 1 133 ? -4.089 2.090 -4.316 1.00 97.94 133 THR A O 1
ATOM 1090 N N . LEU A 1 134 ? -3.229 0.735 -2.741 1.00 98.12 134 LEU A N 1
ATOM 1091 C CA . LEU A 1 134 ? -1.868 0.706 -3.274 1.00 98.12 134 LEU A CA 1
ATOM 1092 C C . LEU A 1 134 ? -1.846 0.204 -4.718 1.00 98.12 134 LEU A C 1
ATOM 1094 O O . LEU A 1 134 ? -1.279 0.856 -5.587 1.00 98.12 134 LEU A O 1
ATOM 1098 N N . GLU A 1 135 ? -2.492 -0.927 -4.995 1.00 97.69 135 GLU A N 1
ATOM 1099 C CA . GLU A 1 135 ? -2.580 -1.471 -6.346 1.00 97.69 135 GLU A CA 1
ATOM 1100 C C . GLU A 1 135 ? -3.256 -0.499 -7.324 1.00 97.69 135 GLU A C 1
ATOM 1102 O O . GLU A 1 135 ? -2.776 -0.325 -8.446 1.00 97.69 135 GLU A O 1
ATOM 1107 N N . ARG A 1 136 ? -4.353 0.142 -6.908 1.00 97.44 136 ARG A N 1
ATOM 1108 C CA . ARG A 1 136 ? -5.072 1.134 -7.715 1.00 97.44 136 ARG A CA 1
ATOM 1109 C C . ARG A 1 136 ? -4.165 2.303 -8.097 1.00 97.44 136 ARG A C 1
ATOM 1111 O O . ARG A 1 136 ? -4.105 2.653 -9.274 1.00 97.44 136 ARG A O 1
ATOM 1118 N N . ASP A 1 137 ? -3.458 2.887 -7.135 1.00 97.50 137 ASP A N 1
ATOM 1119 C CA . ASP A 1 137 ? -2.620 4.066 -7.385 1.00 97.50 137 ASP A CA 1
ATOM 1120 C C . ASP A 1 137 ? -1.371 3.712 -8.192 1.00 97.50 137 ASP A C 1
ATOM 1122 O O . ASP A 1 137 ? -1.021 4.423 -9.132 1.00 97.50 137 ASP A O 1
ATOM 1126 N N . LEU A 1 138 ? -0.766 2.553 -7.916 1.00 96.06 138 LEU A N 1
ATOM 1127 C CA . LEU A 1 138 ? 0.325 2.006 -8.719 1.00 96.06 138 LEU A CA 1
ATOM 1128 C C . LEU A 1 138 ? -0.069 1.844 -10.195 1.00 96.06 138 LEU A C 1
ATOM 1130 O O . LEU A 1 138 ? 0.708 2.204 -11.077 1.00 96.06 138 LEU A O 1
ATOM 1134 N N . ARG A 1 139 ? -1.284 1.351 -10.476 1.00 94.88 139 ARG A N 1
ATOM 1135 C CA . ARG A 1 139 ? -1.803 1.210 -11.850 1.00 94.88 139 ARG A CA 1
ATOM 1136 C C . ARG A 1 139 ? -2.092 2.549 -12.532 1.00 94.88 139 ARG A C 1
ATOM 1138 O O . ARG A 1 139 ? -1.994 2.619 -13.751 1.00 94.88 139 ARG A O 1
ATOM 1145 N N . ARG A 1 140 ? -2.450 3.594 -11.779 1.00 94.88 140 ARG A N 1
ATOM 1146 C CA . ARG A 1 140 ? -2.646 4.955 -12.318 1.00 94.88 140 ARG A CA 1
ATOM 1147 C C . ARG A 1 140 ? -1.332 5.620 -12.736 1.00 94.88 140 ARG A C 1
ATOM 1149 O O . ARG A 1 140 ? -1.364 6.548 -13.534 1.00 94.88 140 ARG A O 1
ATOM 1156 N N . GLY A 1 141 ? -0.205 5.125 -12.226 1.00 92.31 141 GLY A N 1
ATOM 1157 C CA . GLY A 1 141 ? 1.129 5.635 -12.513 1.00 92.31 141 GLY A CA 1
ATOM 1158 C C . GLY A 1 141 ? 1.625 6.557 -11.404 1.00 92.31 141 GLY A C 1
ATOM 1159 O O . GLY A 1 141 ? 1.071 7.623 -11.162 1.00 92.31 141 GLY A O 1
ATOM 1160 N N . VAL A 1 142 ? 2.703 6.141 -10.740 1.00 90.44 142 VAL A N 1
ATOM 1161 C CA . VAL A 1 142 ? 3.305 6.841 -9.588 1.00 90.44 142 VAL A CA 1
ATOM 1162 C C . VAL A 1 142 ? 4.657 7.493 -9.920 1.00 90.44 142 VAL A C 1
ATOM 1164 O O . VAL A 1 142 ? 5.401 7.899 -9.030 1.00 90.44 142 VAL A O 1
ATOM 1167 N N . GLY A 1 143 ? 4.997 7.594 -11.207 1.00 86.69 143 GLY A N 1
ATOM 1168 C CA . GLY A 1 143 ? 6.271 8.143 -11.675 1.00 86.69 143 GLY A CA 1
ATOM 1169 C C . GLY A 1 143 ? 7.493 7.293 -11.295 1.00 86.69 143 GLY A C 1
ATOM 1170 O O . GLY A 1 143 ? 7.374 6.117 -10.957 1.00 86.69 143 GLY A O 1
ATOM 1171 N N . GLY A 1 144 ? 8.683 7.899 -11.359 1.00 83.62 144 GLY A N 1
ATOM 1172 C CA . GLY A 1 144 ? 9.968 7.193 -11.233 1.00 83.62 144 GLY A CA 1
ATOM 1173 C C . GLY A 1 144 ? 10.427 6.853 -9.808 1.00 83.62 144 GLY A C 1
ATOM 1174 O O . GLY A 1 144 ? 11.440 6.188 -9.642 1.00 83.62 144 GLY A O 1
ATOM 1175 N N . ARG A 1 145 ? 9.709 7.280 -8.758 1.00 89.25 145 ARG A N 1
ATOM 1176 C CA . ARG A 1 145 ? 10.111 7.063 -7.346 1.00 89.25 145 ARG A CA 1
ATOM 1177 C C . ARG A 1 145 ? 9.470 5.819 -6.727 1.00 89.25 145 ARG A C 1
ATOM 1179 O O . ARG A 1 145 ? 8.946 5.857 -5.609 1.00 89.25 145 ARG A O 1
ATOM 1186 N N . LEU A 1 146 ? 9.465 4.728 -7.489 1.00 92.06 146 LEU A N 1
ATOM 1187 C CA . LEU A 1 146 ? 8.852 3.459 -7.096 1.00 92.06 146 LEU A CA 1
ATOM 1188 C C . LEU A 1 146 ? 9.574 2.816 -5.897 1.00 92.06 146 LEU A C 1
ATOM 1190 O O . LEU A 1 146 ? 8.935 2.239 -5.019 1.00 92.06 146 LEU A O 1
ATOM 1194 N N . ASP A 1 147 ? 10.892 2.980 -5.833 1.00 92.25 147 ASP A N 1
ATOM 1195 C CA . ASP A 1 147 ? 11.776 2.550 -4.746 1.00 92.25 147 ASP A CA 1
ATOM 1196 C C . ASP A 1 147 ? 11.398 3.176 -3.396 1.00 92.25 147 ASP A C 1
ATOM 1198 O O . ASP A 1 147 ? 11.308 2.485 -2.378 1.00 92.25 147 ASP A O 1
ATOM 1202 N N . SER A 1 148 ? 11.098 4.476 -3.399 1.00 94.38 148 SER A N 1
ATOM 1203 C CA . SER A 1 148 ? 10.693 5.213 -2.206 1.00 94.38 148 SER A CA 1
ATOM 1204 C C . SER A 1 148 ? 9.368 4.683 -1.656 1.00 94.38 148 SER A C 1
ATOM 1206 O O . SER A 1 148 ? 9.260 4.410 -0.457 1.00 94.38 148 SER A O 1
ATOM 1208 N N . LEU A 1 149 ? 8.386 4.454 -2.536 1.00 96.19 149 LEU A N 1
ATOM 1209 C CA . LEU A 1 149 ? 7.098 3.866 -2.162 1.00 96.19 149 LEU A CA 1
ATOM 1210 C C . LEU A 1 149 ? 7.255 2.436 -1.642 1.00 96.19 149 LEU A C 1
ATOM 1212 O O . LEU A 1 149 ? 6.663 2.088 -0.619 1.00 96.19 149 LEU A O 1
ATOM 1216 N N . LEU A 1 150 ? 8.084 1.617 -2.297 1.00 95.31 150 LEU A N 1
ATOM 1217 C CA . LEU A 1 150 ? 8.370 0.260 -1.838 1.00 95.31 150 LEU A CA 1
ATOM 1218 C C . LEU A 1 150 ? 8.986 0.277 -0.437 1.00 95.31 150 LEU A C 1
ATOM 1220 O O . LEU A 1 150 ? 8.527 -0.457 0.438 1.00 95.31 150 LEU A O 1
ATOM 1224 N N . GLY A 1 151 ? 9.974 1.142 -0.196 1.00 95.50 151 GLY A N 1
ATOM 1225 C CA . GLY A 1 151 ? 10.607 1.306 1.112 1.00 95.50 151 GLY A CA 1
ATOM 1226 C C . GLY A 1 151 ? 9.610 1.708 2.203 1.00 95.50 151 GLY A C 1
ATOM 1227 O O . GLY A 1 151 ? 9.602 1.118 3.287 1.00 95.50 151 GLY A O 1
ATOM 1228 N N . GLN A 1 152 ? 8.715 2.655 1.909 1.00 96.62 152 GLN A N 1
ATOM 1229 C CA . GLN A 1 152 ? 7.661 3.076 2.836 1.00 96.62 152 GLN A CA 1
ATOM 1230 C C . GLN A 1 152 ? 6.666 1.944 3.140 1.00 96.62 152 GLN A C 1
ATOM 1232 O O . GLN A 1 152 ? 6.354 1.706 4.311 1.00 96.62 152 GLN A O 1
ATOM 1237 N N . CYS A 1 153 ? 6.215 1.206 2.123 1.00 97.12 153 CYS A N 1
ATOM 1238 C CA . CYS A 1 153 ? 5.332 0.049 2.289 1.00 97.12 153 CYS A CA 1
ATOM 1239 C C . CYS A 1 153 ? 6.008 -1.086 3.072 1.00 97.12 153 CYS A C 1
ATOM 1241 O O . CYS A 1 153 ? 5.383 -1.687 3.946 1.00 97.12 153 CYS A O 1
ATOM 1243 N N . MET A 1 154 ? 7.289 -1.357 2.810 1.00 96.00 154 MET A N 1
ATOM 1244 C CA . MET A 1 154 ? 8.075 -2.359 3.535 1.00 96.00 154 MET A CA 1
ATOM 1245 C C . MET A 1 154 ? 8.230 -1.989 5.008 1.00 96.00 154 MET A C 1
ATOM 1247 O O . MET A 1 154 ? 8.037 -2.837 5.879 1.00 96.00 154 MET A O 1
ATOM 1251 N N . TYR A 1 155 ? 8.526 -0.721 5.302 1.00 96.12 155 TYR A N 1
ATOM 1252 C CA . TYR A 1 155 ? 8.589 -0.234 6.677 1.00 96.12 155 TYR A CA 1
ATOM 1253 C C . TYR A 1 155 ? 7.228 -0.327 7.377 1.00 96.12 155 TYR A C 1
ATOM 1255 O O . TYR A 1 155 ? 7.151 -0.755 8.528 1.00 96.12 155 TYR A O 1
ATOM 1263 N N . PHE A 1 156 ? 6.142 0.025 6.683 1.00 96.50 156 PHE A N 1
ATOM 1264 C CA . PHE A 1 156 ? 4.790 -0.127 7.212 1.00 96.50 156 PHE A CA 1
ATOM 1265 C C . PHE A 1 156 ? 4.477 -1.603 7.525 1.00 96.50 156 PHE A C 1
ATOM 1267 O O . PHE A 1 156 ? 4.121 -1.912 8.663 1.00 96.50 156 PHE A O 1
ATOM 1274 N N . GLY A 1 157 ? 4.721 -2.530 6.595 1.00 96.38 157 GLY A N 1
ATOM 1275 C CA . GLY A 1 157 ? 4.532 -3.965 6.833 1.00 96.38 157 GLY A CA 1
ATOM 1276 C C . GLY A 1 157 ? 5.388 -4.509 7.980 1.00 96.38 157 GLY A C 1
ATOM 1277 O O . GLY A 1 157 ? 4.891 -5.253 8.823 1.00 96.38 157 GLY A O 1
ATOM 1278 N N . LEU A 1 158 ? 6.643 -4.059 8.093 1.00 94.19 158 LEU A N 1
ATOM 1279 C CA . LEU A 1 158 ? 7.518 -4.401 9.218 1.00 94.19 158 LEU A CA 1
ATOM 1280 C C . LEU A 1 158 ? 6.977 -3.869 10.551 1.00 94.19 158 LEU A C 1
ATOM 1282 O O . LEU A 1 158 ? 7.046 -4.564 11.558 1.00 94.19 158 LEU A O 1
ATOM 1286 N N . SER A 1 159 ? 6.431 -2.652 10.589 1.00 91.44 159 SER A N 1
ATOM 1287 C CA . SER A 1 159 ? 5.834 -2.115 11.819 1.00 91.44 159 SER A CA 1
ATOM 1288 C C . SER A 1 159 ? 4.615 -2.930 12.270 1.00 91.44 159 SER A C 1
ATOM 1290 O O . SER A 1 159 ? 4.401 -3.105 13.470 1.00 91.44 159 SER A O 1
ATOM 1292 N N . PHE A 1 160 ? 3.874 -3.501 11.313 1.00 91.31 160 PHE A N 1
ATOM 1293 C CA . PHE A 1 160 ? 2.693 -4.328 11.556 1.00 91.31 160 PHE A CA 1
ATOM 1294 C C . PHE A 1 160 ? 3.001 -5.803 11.857 1.00 91.31 160 PHE A C 1
ATOM 1296 O O . PHE A 1 160 ? 2.142 -6.514 12.382 1.00 91.31 160 PHE A O 1
ATO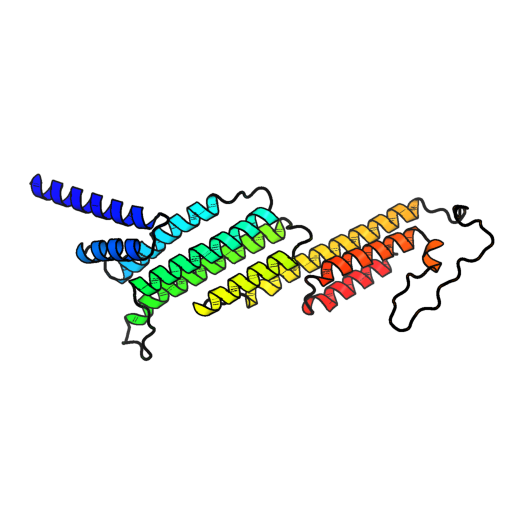M 1303 N N . SER A 1 161 ? 4.238 -6.268 11.654 1.00 90.00 161 SER A N 1
ATOM 1304 C CA . SER A 1 161 ? 4.644 -7.613 12.092 1.00 90.00 161 SER A CA 1
ATOM 1305 C C . SER A 1 161 ? 4.551 -7.774 13.616 1.00 90.00 161 SER A C 1
ATOM 1307 O O . SER A 1 161 ? 4.171 -8.834 14.105 1.00 90.00 161 SER A O 1
ATOM 1309 N N . ARG A 1 162 ? 4.767 -6.686 14.374 1.00 85.88 162 ARG A N 1
ATOM 1310 C CA . ARG A 1 162 ? 4.608 -6.634 15.843 1.00 85.88 162 ARG A CA 1
ATOM 1311 C C . ARG A 1 162 ? 3.177 -6.895 16.312 1.00 85.88 162 ARG A C 1
ATOM 1313 O O . ARG A 1 162 ? 2.951 -7.210 17.479 1.00 85.88 162 ARG A O 1
ATOM 1320 N N . VAL A 1 163 ? 2.204 -6.726 15.419 1.00 83.25 163 VAL A N 1
ATOM 1321 C CA . VAL A 1 163 ? 0.787 -6.974 15.696 1.00 83.25 163 VAL A CA 1
ATOM 1322 C C . VAL A 1 163 ? 0.271 -8.236 14.997 1.00 83.25 163 VAL A C 1
ATOM 1324 O O . VAL A 1 163 ? -0.931 -8.482 15.005 1.00 83.25 163 VAL A O 1
ATOM 1327 N N . GLY A 1 164 ? 1.174 -9.050 14.434 1.00 84.94 164 GLY A N 1
ATOM 1328 C CA . GLY A 1 164 ? 0.851 -10.313 13.765 1.00 84.94 164 GLY A CA 1
ATOM 1329 C C . GLY A 1 164 ? 0.325 -10.158 12.334 1.00 84.94 164 GLY A C 1
ATOM 1330 O O . GLY A 1 164 ? -0.252 -11.098 11.802 1.00 84.94 164 GLY A O 1
ATOM 1331 N N . ALA A 1 165 ? 0.501 -8.991 11.705 1.00 90.06 165 ALA A N 1
ATOM 1332 C CA . ALA A 1 165 ? -0.066 -8.674 10.391 1.00 90.06 165 ALA A CA 1
ATOM 1333 C C . ALA A 1 165 ? 1.007 -8.238 9.377 1.00 90.06 165 ALA A C 1
ATOM 1335 O O . ALA A 1 165 ? 0.899 -7.186 8.747 1.00 90.06 165 ALA A O 1
ATOM 1336 N N . ASP A 1 166 ? 2.068 -9.036 9.224 1.00 93.88 166 ASP A N 1
ATOM 1337 C CA . ASP A 1 166 ? 3.100 -8.776 8.214 1.00 93.88 166 ASP A CA 1
ATOM 1338 C C . ASP A 1 166 ? 2.565 -9.058 6.801 1.00 93.88 166 ASP A C 1
ATOM 1340 O O . ASP A 1 166 ? 2.267 -10.196 6.441 1.00 93.88 166 ASP A O 1
ATOM 1344 N N . PHE A 1 167 ? 2.454 -8.011 5.984 1.00 95.44 167 PHE A N 1
ATOM 1345 C CA . PHE A 1 167 ? 1.975 -8.100 4.604 1.00 95.44 167 PHE A CA 1
ATOM 1346 C C . PHE A 1 167 ? 3.074 -7.895 3.557 1.00 95.44 167 PHE A C 1
ATOM 1348 O O . PHE A 1 167 ? 2.774 -7.803 2.366 1.00 95.44 167 PHE A O 1
ATOM 1355 N N . ARG A 1 168 ? 4.355 -7.839 3.953 1.00 95.00 168 ARG A N 1
ATOM 1356 C CA . ARG A 1 168 ? 5.465 -7.559 3.022 1.00 95.00 168 ARG A CA 1
ATOM 1357 C C . ARG A 1 168 ? 5.553 -8.572 1.883 1.00 95.00 168 ARG A C 1
ATOM 1359 O O . ARG A 1 168 ? 5.854 -8.188 0.756 1.00 95.00 168 ARG A O 1
ATOM 1366 N N . GLY A 1 169 ? 5.201 -9.832 2.148 1.00 93.19 169 GLY A N 1
ATOM 1367 C CA . GLY A 1 169 ? 5.129 -10.881 1.124 1.00 93.19 169 GLY A CA 1
ATOM 1368 C C . GLY A 1 169 ? 4.135 -10.587 -0.009 1.00 93.19 169 GLY A C 1
ATOM 1369 O O . GLY A 1 169 ? 4.324 -11.066 -1.121 1.00 93.19 169 GLY A O 1
ATOM 1370 N N . GLN A 1 170 ? 3.119 -9.753 0.236 1.00 95.12 170 GLN A N 1
ATOM 1371 C CA . GLN A 1 170 ? 2.118 -9.361 -0.764 1.00 95.12 170 GLN A CA 1
ATOM 1372 C C . GLN A 1 170 ? 2.532 -8.120 -1.575 1.00 95.12 170 GLN A C 1
ATOM 1374 O O . GLN A 1 170 ? 1.924 -7.830 -2.601 1.00 95.12 170 GLN A O 1
ATOM 1379 N N . LEU A 1 171 ? 3.569 -7.386 -1.149 1.00 95.00 171 LEU A N 1
ATOM 1380 C CA . LEU A 1 171 ? 4.034 -6.183 -1.847 1.00 95.00 171 LEU A CA 1
ATOM 1381 C C . LEU A 1 171 ? 4.810 -6.528 -3.121 1.00 95.00 171 LEU A C 1
ATOM 1383 O O . LEU A 1 171 ? 4.615 -5.882 -4.147 1.00 95.00 171 LEU A O 1
ATOM 1387 N N . ALA A 1 172 ? 5.664 -7.553 -3.072 1.00 91.62 172 ALA A N 1
ATOM 1388 C CA . ALA A 1 172 ? 6.540 -7.931 -4.181 1.00 91.62 172 ALA A CA 1
ATOM 1389 C C . ALA A 1 172 ? 5.824 -8.030 -5.548 1.00 91.62 172 ALA A C 1
ATOM 1391 O O . ALA A 1 172 ? 6.252 -7.321 -6.461 1.00 91.62 172 ALA A O 1
ATOM 1392 N N . PRO A 1 173 ? 4.721 -8.794 -5.710 1.00 92.81 173 PRO A N 1
ATOM 1393 C CA . PRO A 1 173 ? 4.042 -8.905 -7.005 1.00 92.81 173 PRO A CA 1
ATOM 1394 C C . PRO A 1 173 ? 3.433 -7.581 -7.496 1.00 92.81 173 PRO A C 1
ATOM 1396 O O . PRO A 1 173 ? 3.384 -7.331 -8.701 1.00 92.81 173 PRO A O 1
ATOM 1399 N N . LEU A 1 174 ? 2.995 -6.701 -6.585 1.00 95.06 174 LEU A N 1
ATOM 1400 C CA . LEU A 1 174 ? 2.417 -5.405 -6.953 1.00 95.06 174 LEU A CA 1
ATOM 1401 C C . LEU A 1 174 ? 3.465 -4.492 -7.592 1.00 95.06 174 LEU A C 1
ATOM 1403 O O . LEU A 1 174 ? 3.212 -3.917 -8.650 1.00 95.06 174 LEU A O 1
ATOM 1407 N N . PHE A 1 175 ? 4.637 -4.394 -6.965 1.00 94.38 175 PHE A N 1
ATOM 1408 C CA . PHE A 1 175 ? 5.740 -3.557 -7.435 1.00 94.38 175 PHE A CA 1
ATOM 1409 C C . PHE A 1 175 ? 6.458 -4.166 -8.645 1.00 94.38 175 PHE A C 1
ATOM 1411 O O . PHE A 1 175 ? 6.801 -3.432 -9.568 1.00 94.38 175 PHE A O 1
ATOM 1418 N N . GLN A 1 176 ? 6.610 -5.497 -8.692 1.00 92.50 176 GLN A N 1
ATOM 1419 C CA . GLN A 1 176 ? 7.154 -6.227 -9.847 1.00 92.50 176 GLN A CA 1
ATOM 1420 C C . GLN A 1 176 ? 6.419 -5.877 -11.137 1.00 92.50 176 GLN A C 1
ATOM 1422 O O . GLN A 1 176 ? 7.043 -5.487 -12.119 1.00 92.50 176 GLN A O 1
ATOM 1427 N N . ARG A 1 177 ? 5.086 -5.953 -11.120 1.00 92.50 177 ARG A N 1
ATOM 1428 C CA . ARG A 1 177 ? 4.267 -5.665 -12.300 1.00 92.50 177 ARG A CA 1
ATOM 1429 C C . ARG A 1 177 ? 4.440 -4.228 -12.799 1.00 92.50 177 ARG A C 1
ATOM 1431 O O . ARG A 1 177 ? 4.461 -4.006 -14.003 1.00 92.50 177 ARG A O 1
ATOM 1438 N N . VAL A 1 178 ? 4.552 -3.259 -11.889 1.00 93.56 178 VAL A N 1
ATOM 1439 C CA . VAL A 1 178 ? 4.737 -1.842 -12.249 1.00 93.56 178 VAL A CA 1
ATOM 1440 C C . VAL A 1 178 ? 6.128 -1.613 -12.830 1.00 93.56 178 VAL A C 1
ATOM 1442 O O . VAL A 1 178 ? 6.245 -0.962 -13.861 1.00 93.56 178 VAL A O 1
ATOM 1445 N N . ALA A 1 179 ? 7.165 -2.179 -12.207 1.00 93.38 179 ALA A N 1
ATOM 1446 C CA . ALA A 1 179 ? 8.539 -2.080 -12.690 1.00 93.38 179 ALA A CA 1
ATOM 1447 C C . ALA A 1 179 ? 8.701 -2.719 -14.080 1.00 93.38 179 ALA A C 1
ATOM 1449 O O . ALA A 1 179 ? 9.284 -2.105 -14.968 1.00 93.38 179 ALA A O 1
ATOM 1450 N N . ALA A 1 180 ? 8.115 -3.902 -14.294 1.00 93.00 180 ALA A N 1
ATOM 1451 C CA . ALA A 1 180 ? 8.118 -4.577 -15.590 1.00 93.00 180 ALA A CA 1
ATOM 1452 C C . ALA A 1 180 ? 7.406 -3.751 -16.672 1.00 93.00 180 ALA A C 1
ATOM 1454 O O . ALA A 1 180 ? 7.947 -3.552 -17.756 1.00 93.00 180 ALA A O 1
ATOM 1455 N N . ALA A 1 181 ? 6.214 -3.226 -16.367 1.00 93.12 181 ALA A N 1
ATOM 1456 C CA . ALA A 1 181 ? 5.460 -2.396 -17.303 1.00 93.12 181 ALA A CA 1
ATOM 1457 C C . ALA A 1 181 ? 6.192 -1.088 -17.643 1.00 93.12 181 ALA A C 1
ATOM 1459 O O . ALA A 1 181 ? 6.211 -0.683 -18.801 1.00 93.12 181 ALA A O 1
ATOM 1460 N N . ALA A 1 182 ? 6.813 -0.444 -16.650 1.00 92.81 182 ALA A N 1
ATOM 1461 C CA . ALA A 1 182 ? 7.597 0.769 -16.856 1.00 92.81 182 ALA A CA 1
ATOM 1462 C C . ALA A 1 182 ? 8.837 0.504 -17.721 1.00 92.81 182 ALA A C 1
ATOM 1464 O O . ALA A 1 182 ? 9.090 1.257 -18.658 1.00 92.81 182 ALA A O 1
ATOM 1465 N N . PHE A 1 183 ? 9.565 -0.585 -17.450 1.00 94.38 183 PHE A N 1
ATOM 1466 C CA . PHE A 1 183 ? 10.723 -0.983 -18.248 1.00 94.38 183 PHE A CA 1
ATOM 1467 C C . PHE A 1 183 ? 10.327 -1.270 -19.698 1.00 94.38 183 PHE A C 1
ATOM 1469 O O . PHE A 1 183 ? 10.902 -0.688 -20.612 1.00 94.38 183 PHE A O 1
ATOM 1476 N N . LYS A 1 184 ? 9.293 -2.095 -19.904 1.00 95.38 184 LYS A N 1
ATOM 1477 C CA . LYS A 1 184 ? 8.786 -2.422 -21.240 1.00 95.38 184 LYS A CA 1
ATOM 1478 C C . LYS A 1 184 ? 8.388 -1.169 -22.021 1.00 95.38 184 LYS A C 1
ATOM 1480 O O . LYS A 1 184 ? 8.834 -0.996 -23.146 1.00 95.38 184 LYS A O 1
ATOM 1485 N N . LYS A 1 185 ? 7.632 -0.261 -21.397 1.00 95.00 185 LYS A N 1
ATOM 1486 C CA . LYS A 1 185 ? 7.235 1.013 -22.011 1.00 95.00 185 LYS A CA 1
ATOM 1487 C C . LYS A 1 185 ? 8.440 1.872 -22.405 1.00 95.00 185 LYS A C 1
ATOM 1489 O O . LYS A 1 185 ? 8.448 2.435 -23.490 1.00 95.00 185 LYS A O 1
ATOM 1494 N N . ALA A 1 186 ? 9.460 1.958 -21.551 1.00 95.38 186 ALA A N 1
ATOM 1495 C CA . ALA A 1 186 ? 10.670 2.725 -21.849 1.00 95.38 186 ALA A CA 1
ATOM 1496 C C . ALA A 1 186 ? 11.476 2.120 -23.014 1.00 95.38 186 ALA A C 1
ATOM 1498 O O . ALA A 1 186 ? 12.038 2.855 -23.824 1.00 95.38 186 ALA A O 1
ATOM 1499 N N . VAL A 1 187 ? 11.513 0.788 -23.117 1.00 97.31 187 VAL A N 1
ATOM 1500 C CA . VAL A 1 187 ? 12.141 0.081 -24.241 1.00 97.31 187 VAL A CA 1
ATOM 1501 C C . VAL A 1 187 ? 11.354 0.302 -25.537 1.00 97.31 187 VAL A C 1
ATOM 1503 O O . VAL A 1 187 ? 11.956 0.657 -26.545 1.00 97.31 187 VAL A O 1
ATOM 1506 N N . GLU A 1 188 ? 10.026 0.173 -25.507 1.00 97.00 188 GLU A N 1
ATOM 1507 C CA . GLU A 1 188 ? 9.149 0.461 -26.655 1.00 97.00 188 GLU A CA 1
ATOM 1508 C C . GLU A 1 188 ? 9.327 1.907 -27.149 1.00 97.00 188 GLU A C 1
ATOM 1510 O O . GLU A 1 188 ? 9.517 2.140 -28.339 1.00 97.00 188 GLU A O 1
ATOM 1515 N N . GLU A 1 189 ? 9.359 2.884 -26.235 1.00 96.75 189 GLU A N 1
ATOM 1516 C CA . GLU A 1 189 ? 9.627 4.291 -26.562 1.00 96.75 189 GLU A CA 1
ATOM 1517 C C . GLU A 1 189 ? 11.015 4.490 -27.199 1.00 96.75 189 GLU A C 1
ATOM 1519 O O . GLU A 1 189 ? 11.167 5.314 -28.104 1.00 96.75 189 GLU A O 1
ATOM 1524 N N . ALA A 1 190 ? 12.029 3.730 -26.770 1.00 97.25 190 ALA A N 1
ATOM 1525 C CA . ALA A 1 190 ? 13.361 3.772 -27.372 1.00 97.25 190 ALA A CA 1
ATOM 1526 C C . ALA A 1 190 ? 13.375 3.186 -28.796 1.00 97.25 190 ALA A C 1
ATOM 1528 O O . ALA A 1 190 ? 14.008 3.772 -29.677 1.00 97.25 190 ALA A O 1
ATOM 1529 N N . VAL A 1 191 ? 12.672 2.071 -29.031 1.00 96.94 191 VAL A N 1
ATOM 1530 C CA . VAL A 1 191 ? 12.541 1.441 -30.359 1.00 96.94 191 VAL A CA 1
ATOM 1531 C C . VAL A 1 191 ? 11.793 2.356 -31.329 1.00 96.94 191 VAL A C 1
ATOM 1533 O O . VAL A 1 191 ? 12.260 2.588 -32.444 1.00 96.94 191 VAL A O 1
ATOM 1536 N N . GLU A 1 192 ? 10.663 2.927 -30.912 1.00 95.81 192 GLU A N 1
ATOM 1537 C CA . GLU A 1 192 ? 9.885 3.832 -31.766 1.00 95.81 192 GLU A CA 1
ATOM 1538 C C . GLU A 1 192 ? 10.689 5.083 -32.126 1.00 95.81 192 GLU A C 1
ATOM 1540 O O . GLU A 1 192 ? 10.783 5.448 -33.299 1.00 95.81 192 GLU A O 1
ATOM 1545 N N . LYS A 1 193 ? 11.388 5.674 -31.150 1.00 94.62 193 LYS A N 1
ATOM 1546 C CA . LYS A 1 193 ? 12.290 6.799 -31.410 1.00 94.62 193 LYS A CA 1
ATOM 1547 C C . LYS A 1 193 ? 13.416 6.427 -32.381 1.00 94.62 193 LYS A C 1
ATOM 1549 O O . LYS A 1 193 ? 13.750 7.223 -33.257 1.00 94.62 193 LYS A O 1
ATOM 1554 N N . PHE A 1 194 ? 13.993 5.230 -32.257 1.00 94.88 194 PHE A N 1
ATOM 1555 C CA . PHE A 1 194 ? 15.002 4.746 -33.201 1.00 94.88 194 PHE A CA 1
ATOM 1556 C C . PHE A 1 194 ? 14.447 4.675 -34.628 1.00 94.88 194 PHE A C 1
ATOM 1558 O O . PHE A 1 194 ? 15.075 5.185 -35.556 1.00 94.88 194 PHE A O 1
ATOM 1565 N 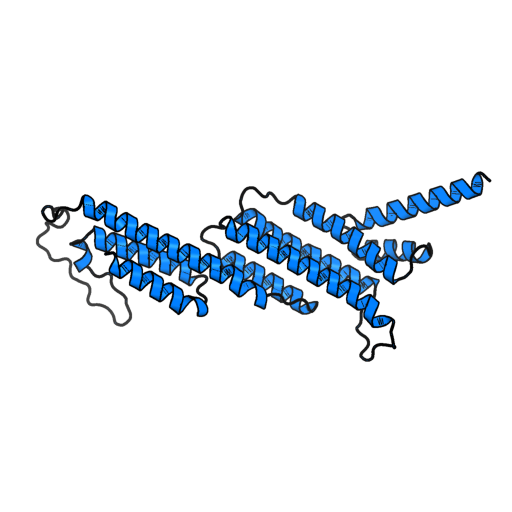N . ARG A 1 195 ? 13.252 4.099 -34.809 1.00 93.25 195 ARG A N 1
ATOM 1566 C CA . ARG A 1 195 ? 12.582 4.001 -36.116 1.00 93.25 195 ARG A CA 1
ATOM 1567 C C . ARG A 1 195 ? 12.316 5.369 -36.730 1.00 93.25 195 ARG A C 1
ATOM 1569 O O . ARG A 1 195 ? 12.582 5.576 -37.915 1.00 93.25 195 ARG A O 1
ATOM 1576 N N . GLU A 1 196 ? 11.815 6.306 -35.930 1.00 91.88 196 GLU A N 1
ATOM 1577 C CA . GLU A 1 196 ? 11.580 7.686 -36.356 1.00 91.88 196 GLU A CA 1
ATOM 1578 C C . GLU A 1 196 ? 12.873 8.366 -36.819 1.00 91.88 196 GLU A C 1
ATOM 1580 O O . GLU A 1 196 ? 12.915 8.933 -37.914 1.00 91.88 196 GLU A O 1
ATOM 1585 N N . GLU A 1 197 ? 13.946 8.267 -36.030 1.00 89.81 197 GLU A N 1
ATOM 1586 C CA . GLU A 1 197 ? 15.246 8.841 -36.383 1.00 89.81 197 GLU A CA 1
ATOM 1587 C C . GLU A 1 197 ? 15.817 8.183 -37.647 1.00 89.81 197 GLU A C 1
ATOM 1589 O O . GLU A 1 197 ? 16.297 8.889 -38.541 1.00 89.81 197 GLU A O 1
ATOM 1594 N N . MET A 1 198 ? 15.680 6.860 -37.785 1.00 90.00 198 MET A N 1
ATOM 1595 C CA . MET A 1 198 ? 16.166 6.103 -38.940 1.00 90.00 198 MET A CA 1
ATOM 1596 C C . MET A 1 198 ? 15.466 6.496 -40.251 1.00 90.00 198 MET A C 1
ATOM 1598 O O . MET A 1 198 ? 16.119 6.558 -41.292 1.00 90.00 198 MET A O 1
ATOM 1602 N N . ASN A 1 199 ? 14.179 6.861 -40.214 1.00 86.44 199 ASN A N 1
ATOM 1603 C CA . ASN A 1 199 ? 13.450 7.359 -41.392 1.00 86.44 199 ASN A CA 1
ATOM 1604 C C . ASN A 1 199 ? 14.028 8.671 -41.954 1.00 86.44 199 ASN A C 1
ATOM 1606 O O . ASN A 1 199 ? 13.880 8.964 -43.140 1.00 86.44 199 ASN A O 1
ATOM 1610 N N . SER A 1 200 ? 14.673 9.472 -41.103 1.00 81.88 200 SER A N 1
ATOM 1611 C CA . SER A 1 200 ? 15.312 10.742 -41.474 1.00 81.88 200 SER A CA 1
ATOM 1612 C C . SER A 1 200 ? 16.833 10.636 -41.634 1.00 81.88 200 SER A C 1
ATOM 1614 O O . SER A 1 200 ? 17.489 11.591 -42.062 1.00 81.88 200 SER A O 1
ATOM 1616 N N . TYR A 1 201 ? 17.403 9.478 -41.295 1.00 79.81 201 TYR A N 1
ATOM 1617 C CA . TYR A 1 201 ? 18.840 9.273 -41.257 1.00 79.81 201 TYR A CA 1
ATOM 1618 C C . TYR A 1 201 ? 19.412 9.141 -42.670 1.00 79.81 201 TYR A C 1
ATOM 1620 O O . TYR A 1 201 ? 19.021 8.285 -43.462 1.00 79.81 201 TYR A O 1
ATOM 1628 N N . THR A 1 202 ? 20.387 9.991 -42.987 1.00 73.56 202 THR A N 1
ATOM 1629 C CA . THR A 1 202 ? 21.156 9.919 -44.232 1.00 73.56 202 THR A CA 1
ATOM 1630 C C . THR A 1 202 ? 22.627 9.706 -43.900 1.00 73.56 202 THR A C 1
ATOM 1632 O O . THR A 1 202 ? 23.233 10.493 -43.180 1.00 73.56 202 THR A O 1
ATOM 1635 N N . LEU A 1 203 ? 23.227 8.662 -44.479 1.00 66.38 203 LEU A N 1
ATOM 1636 C CA . LEU A 1 203 ? 24.636 8.274 -44.278 1.00 66.38 203 LEU A CA 1
ATOM 1637 C C . LEU A 1 203 ? 25.659 9.337 -44.743 1.00 66.38 203 LEU A C 1
ATOM 1639 O O . LEU A 1 203 ? 26.862 9.127 -44.627 1.00 66.38 203 LEU A O 1
ATOM 1643 N N . ILE A 1 204 ? 25.203 10.450 -45.331 1.00 61.16 204 ILE A N 1
ATOM 1644 C CA . ILE A 1 204 ? 26.025 11.344 -46.163 1.00 61.16 204 ILE A CA 1
ATOM 1645 C C . ILE A 1 204 ? 26.502 12.602 -45.420 1.00 61.16 204 ILE A C 1
ATOM 1647 O O . ILE A 1 204 ? 27.411 13.275 -45.897 1.00 61.16 204 ILE A O 1
ATOM 1651 N N . SER A 1 205 ? 26.001 12.901 -44.224 1.00 49.97 205 SER A N 1
ATOM 1652 C CA . SER A 1 205 ? 26.444 14.092 -43.491 1.00 49.97 205 SER A CA 1
ATOM 1653 C C . SER A 1 205 ? 26.935 13.720 -42.106 1.00 49.97 205 SER A C 1
ATOM 1655 O O . SER A 1 205 ? 26.212 13.865 -41.125 1.00 49.97 205 SER A O 1
ATOM 1657 N N . ALA A 1 206 ? 28.198 13.300 -42.015 1.00 49.91 206 ALA A N 1
ATOM 1658 C CA . ALA A 1 206 ? 28.945 13.511 -40.785 1.00 49.91 206 ALA A CA 1
ATOM 1659 C C . ALA A 1 206 ? 28.865 15.017 -40.471 1.00 49.91 206 ALA A C 1
ATOM 1661 O O . ALA A 1 206 ? 29.319 15.825 -41.292 1.00 49.91 206 ALA A O 1
ATOM 1662 N N . PRO A 1 207 ? 28.285 15.451 -39.338 1.00 47.66 207 PRO A N 1
ATOM 1663 C CA . PRO A 1 207 ? 28.437 16.829 -38.927 1.00 47.66 207 PRO A CA 1
ATOM 1664 C C . PRO A 1 207 ? 29.937 17.050 -38.758 1.00 47.66 207 PRO A C 1
ATOM 1666 O O . PRO A 1 207 ? 30.582 16.403 -37.932 1.00 47.66 207 PRO A O 1
ATOM 1669 N N . ALA A 1 208 ? 30.500 17.975 -39.530 1.00 48.81 208 ALA A N 1
ATOM 1670 C CA . ALA A 1 208 ? 31.891 18.411 -39.442 1.00 48.81 208 ALA A CA 1
ATOM 1671 C C . ALA A 1 208 ? 32.220 19.118 -38.105 1.00 48.81 208 ALA A C 1
ATOM 1673 O O . ALA A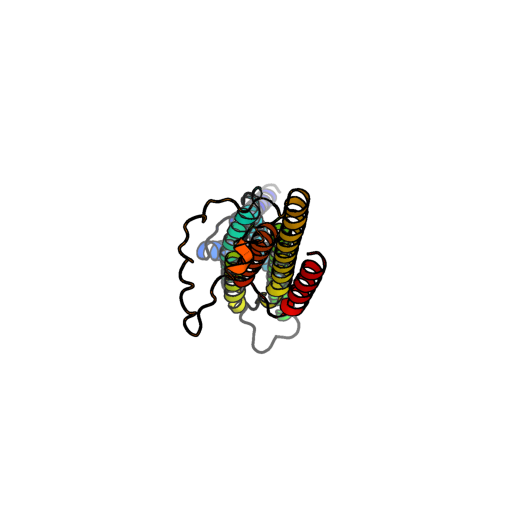 1 208 ? 33.098 19.972 -38.046 1.00 48.81 208 ALA A O 1
ATOM 1674 N N . VAL A 1 209 ? 31.526 18.787 -37.013 1.00 48.47 209 VAL A N 1
ATOM 1675 C CA . VAL A 1 209 ? 31.742 19.349 -35.675 1.00 48.47 209 VAL A CA 1
ATOM 1676 C C . VAL A 1 209 ? 32.950 18.693 -34.989 1.00 48.47 209 VAL A C 1
ATOM 1678 O O . VAL A 1 209 ? 33.480 19.241 -34.029 1.00 48.47 209 VAL A O 1
ATOM 1681 N N . LEU A 1 210 ? 33.473 17.588 -35.536 1.00 51.47 210 LEU A N 1
ATOM 1682 C CA . LEU A 1 210 ? 34.765 17.007 -35.146 1.00 51.47 210 LEU A CA 1
ATOM 1683 C C . LEU A 1 210 ? 35.782 16.979 -36.300 1.00 51.47 210 LEU A C 1
ATOM 1685 O O . LEU A 1 210 ? 36.749 16.229 -36.253 1.00 51.47 210 LEU A O 1
ATOM 1689 N N . GLY A 1 211 ? 35.624 17.847 -37.310 1.00 40.66 211 GLY A N 1
ATOM 1690 C CA . GLY A 1 211 ? 36.594 18.051 -38.399 1.00 40.66 211 GLY A CA 1
ATOM 1691 C C . GLY A 1 211 ? 37.941 18.660 -37.968 1.00 40.66 211 GLY A C 1
ATOM 1692 O O . GLY A 1 211 ? 38.651 19.228 -38.793 1.00 40.66 211 GLY A O 1
ATOM 1693 N N . GLY A 1 212 ? 38.298 18.571 -36.686 1.00 41.78 212 GLY A N 1
ATOM 1694 C CA . GLY A 1 212 ? 39.659 18.777 -36.220 1.00 41.78 212 GLY A CA 1
ATOM 1695 C C . GLY A 1 212 ? 40.439 17.487 -36.429 1.00 41.78 212 GLY A C 1
ATOM 1696 O O . GLY A 1 212 ? 40.137 16.467 -35.821 1.00 41.78 212 GLY A O 1
ATOM 1697 N N . SER A 1 213 ? 41.456 17.541 -37.280 1.00 42.06 213 SER A N 1
ATOM 1698 C CA . SER A 1 213 ? 42.417 16.485 -37.613 1.00 42.06 213 SER A CA 1
ATOM 1699 C C . SER A 1 213 ? 43.318 16.052 -36.440 1.00 42.06 213 SER A C 1
ATOM 1701 O O . SER A 1 213 ? 44.527 15.894 -36.591 1.00 42.06 213 SER A O 1
ATOM 1703 N N . ALA A 1 214 ? 42.744 15.871 -35.257 1.00 45.44 214 ALA A N 1
ATOM 1704 C CA . ALA A 1 214 ? 43.369 15.264 -34.101 1.00 45.44 214 ALA A CA 1
ATOM 1705 C C . ALA A 1 214 ? 42.374 14.233 -33.576 1.00 45.44 214 ALA A C 1
ATOM 1707 O O . ALA A 1 214 ? 41.352 14.599 -32.998 1.00 45.44 214 ALA A O 1
ATOM 1708 N N . GLY A 1 215 ? 42.648 12.949 -33.823 1.00 48.22 215 GLY A N 1
ATOM 1709 C CA . GLY A 1 215 ? 41.876 11.872 -33.216 1.00 48.22 215 GLY A CA 1
ATOM 1710 C C . GLY A 1 215 ? 41.774 12.143 -31.720 1.00 48.22 215 GLY A C 1
ATOM 1711 O O . GLY A 1 215 ? 42.802 12.293 -31.057 1.00 48.22 215 GLY A O 1
ATOM 1712 N N . VAL A 1 216 ? 40.548 12.284 -31.212 1.00 51.00 216 VAL A N 1
ATOM 1713 C CA . VAL A 1 216 ? 40.310 12.388 -29.773 1.00 51.00 216 VAL A CA 1
ATOM 1714 C C . VAL A 1 216 ? 41.015 11.178 -29.158 1.00 51.00 216 VAL A C 1
ATOM 1716 O O . VAL A 1 216 ? 40.686 10.054 -29.548 1.00 51.00 216 VAL A O 1
ATOM 1719 N N . PRO A 1 217 ? 42.022 11.361 -28.284 1.00 50.00 217 PRO A N 1
ATOM 1720 C CA . PRO A 1 217 ? 42.710 10.233 -27.687 1.00 50.00 217 PRO A CA 1
ATOM 1721 C C . PRO A 1 217 ? 41.658 9.415 -26.953 1.00 50.00 217 PRO A C 1
ATOM 1723 O O . PRO A 1 217 ? 41.050 9.915 -26.007 1.00 50.00 217 PRO A O 1
ATOM 1726 N N . VAL A 1 218 ? 41.404 8.190 -27.414 1.00 57.16 218 VAL A N 1
ATOM 1727 C CA . VAL A 1 218 ? 40.561 7.246 -26.684 1.00 57.16 218 VAL A CA 1
ATOM 1728 C C . VAL A 1 218 ? 41.295 6.999 -25.367 1.00 57.16 218 VAL A C 1
ATOM 1730 O O . VAL A 1 218 ? 42.408 6.462 -25.401 1.00 57.16 218 VAL A O 1
ATOM 1733 N N . PRO A 1 219 ? 40.767 7.439 -24.211 1.00 58.25 219 PRO A N 1
ATOM 1734 C CA . PRO A 1 219 ? 41.426 7.174 -22.944 1.00 58.25 219 PRO A CA 1
ATOM 1735 C C . PRO A 1 219 ? 41.484 5.657 -22.795 1.00 58.25 219 PRO A C 1
ATOM 1737 O O . PRO A 1 219 ? 40.446 5.009 -22.888 1.00 58.25 219 PRO A O 1
ATOM 1740 N N . ALA A 1 220 ? 42.670 5.077 -22.601 1.00 59.50 220 ALA A N 1
ATOM 1741 C CA . ALA A 1 220 ? 42.786 3.638 -22.388 1.00 59.50 220 ALA A CA 1
ATOM 1742 C C . ALA A 1 220 ? 41.846 3.224 -21.243 1.00 59.50 220 ALA A C 1
ATOM 1744 O O . ALA A 1 220 ? 41.912 3.803 -20.155 1.00 59.50 220 ALA A O 1
ATOM 1745 N N . ALA A 1 221 ? 40.943 2.276 -21.513 1.00 59.38 221 ALA A N 1
ATOM 1746 C CA . ALA A 1 221 ? 39.973 1.797 -20.539 1.00 59.38 221 ALA A CA 1
ATOM 1747 C C . ALA A 1 221 ? 40.697 1.371 -19.258 1.00 59.38 221 ALA A C 1
ATOM 1749 O O . ALA A 1 221 ? 41.519 0.452 -19.272 1.00 59.38 221 ALA A O 1
ATOM 1750 N N . GLN A 1 222 ? 40.421 2.057 -18.146 1.00 61.38 222 GLN A N 1
ATOM 1751 C CA . GLN A 1 222 ? 40.918 1.603 -16.856 1.00 61.38 222 GLN A CA 1
ATOM 1752 C C . GLN A 1 222 ? 40.193 0.299 -16.492 1.00 61.38 222 GLN A C 1
ATOM 1754 O O . GLN A 1 222 ? 38.978 0.203 -16.717 1.00 61.38 222 GLN A O 1
ATOM 1759 N N . PRO A 1 223 ? 40.892 -0.706 -15.935 1.00 52.47 223 PRO A N 1
ATOM 1760 C CA . PRO A 1 223 ? 40.265 -1.959 -15.534 1.00 52.47 223 PRO A CA 1
ATOM 1761 C C . PRO A 1 223 ? 39.073 -1.687 -14.608 1.00 52.47 223 PRO A C 1
ATOM 1763 O O . PRO A 1 223 ? 39.220 -1.021 -13.587 1.00 52.47 223 PRO A O 1
ATOM 1766 N N . GLY A 1 224 ? 37.889 -2.179 -14.978 1.00 64.31 224 GLY A N 1
ATOM 1767 C CA . GLY A 1 224 ? 36.653 -1.978 -14.211 1.00 64.31 224 GLY A CA 1
ATOM 1768 C C . GLY A 1 224 ? 35.852 -0.715 -14.548 1.00 64.31 224 GLY A C 1
ATOM 1769 O O . GLY A 1 224 ? 34.823 -0.484 -13.920 1.00 64.31 224 GLY A O 1
ATOM 1770 N N . THR A 1 225 ? 36.267 0.084 -15.539 1.00 65.50 225 THR A N 1
ATOM 1771 C CA . THR A 1 225 ? 35.475 1.226 -16.033 1.00 65.50 225 THR A CA 1
ATOM 1772 C C . THR A 1 225 ? 34.745 0.865 -17.328 1.00 65.50 225 THR A C 1
ATOM 1774 O O . THR A 1 225 ? 35.365 0.469 -18.312 1.00 65.50 225 THR A O 1
ATOM 1777 N N . LEU A 1 226 ? 33.413 0.986 -17.329 1.00 72.19 226 LEU A N 1
ATOM 1778 C CA . LEU A 1 226 ? 32.603 0.907 -18.546 1.00 72.19 226 LEU A CA 1
ATOM 1779 C C . LEU A 1 226 ? 32.760 2.235 -19.295 1.00 72.19 226 LEU A C 1
ATOM 1781 O O . LEU A 1 226 ? 32.303 3.273 -18.817 1.00 72.19 226 LEU A O 1
ATOM 1785 N N . GLN A 1 227 ? 33.446 2.214 -20.436 1.00 73.31 227 GLN A N 1
ATOM 1786 C CA . GLN A 1 227 ? 33.563 3.380 -21.310 1.00 73.31 227 GLN A CA 1
ATOM 1787 C C . GLN A 1 227 ? 32.457 3.366 -22.374 1.00 73.31 227 GLN A C 1
ATOM 1789 O O . GLN A 1 227 ? 32.122 2.291 -22.879 1.00 73.31 227 GLN A O 1
ATOM 1794 N N . PRO A 1 228 ? 31.902 4.533 -22.751 1.00 76.56 228 PRO A N 1
ATOM 1795 C CA . PRO A 1 228 ? 30.958 4.615 -23.858 1.00 76.56 228 PRO A CA 1
ATOM 1796 C C . PRO A 1 228 ? 31.603 4.131 -25.170 1.00 76.56 228 PRO A C 1
ATOM 1798 O O . PRO A 1 228 ? 32.742 4.510 -25.464 1.00 76.56 228 PRO A O 1
ATOM 1801 N N . PRO A 1 229 ? 30.904 3.325 -25.986 1.00 80.75 229 PRO A N 1
ATOM 1802 C CA . PRO A 1 229 ? 31.420 2.865 -27.272 1.00 80.75 229 PRO A CA 1
ATOM 1803 C C . PRO A 1 229 ? 31.453 4.022 -28.281 1.00 80.75 229 PRO A C 1
ATOM 1805 O O . PRO A 1 229 ? 30.459 4.332 -28.932 1.00 80.75 229 PRO A O 1
ATOM 1808 N N . MET A 1 230 ? 32.622 4.650 -28.432 1.00 80.06 230 MET A N 1
ATOM 1809 C CA . MET A 1 230 ? 32.812 5.842 -29.275 1.00 80.06 230 MET A CA 1
ATOM 1810 C C . MET A 1 230 ? 32.448 5.629 -30.753 1.00 80.06 230 MET A C 1
ATOM 1812 O O . MET A 1 230 ? 32.083 6.587 -31.423 1.00 80.06 230 MET A O 1
ATOM 1816 N N . VAL A 1 231 ? 32.476 4.382 -31.242 1.00 83.38 231 VAL A N 1
ATOM 1817 C CA . VAL A 1 231 ? 32.032 4.008 -32.600 1.00 83.38 231 VAL A CA 1
ATOM 1818 C C . VAL A 1 231 ? 30.558 4.341 -32.864 1.00 83.38 231 VAL A C 1
ATOM 1820 O O . VAL A 1 231 ? 30.169 4.557 -34.004 1.00 83.38 231 VAL A O 1
ATOM 1823 N N . LEU A 1 232 ? 29.726 4.432 -31.820 1.00 83.31 232 LEU A N 1
ATOM 1824 C CA . LEU A 1 232 ? 28.316 4.792 -31.978 1.00 83.31 232 LEU A CA 1
ATOM 1825 C C . LEU A 1 232 ? 28.109 6.268 -32.341 1.00 83.31 232 LEU A C 1
ATOM 1827 O O . LEU A 1 232 ? 27.017 6.624 -32.770 1.00 83.31 232 LEU A O 1
ATOM 1831 N N . LEU A 1 233 ? 29.130 7.128 -32.218 1.00 80.31 233 LEU A N 1
ATOM 1832 C CA . LEU A 1 233 ? 29.030 8.528 -32.649 1.00 80.31 233 LEU A CA 1
ATOM 1833 C C . LEU A 1 233 ? 28.834 8.666 -34.164 1.00 80.31 233 LEU A C 1
ATOM 1835 O O . LEU A 1 233 ? 28.221 9.635 -34.607 1.00 80.31 233 LEU A O 1
ATOM 1839 N N . ASP A 1 234 ? 29.289 7.678 -34.936 1.00 82.38 234 ASP A N 1
ATOM 1840 C CA . ASP A 1 234 ? 29.066 7.614 -36.382 1.00 82.38 234 ASP A CA 1
ATOM 1841 C C . ASP A 1 234 ? 27.615 7.202 -36.722 1.00 82.38 234 ASP A C 1
ATOM 1843 O O . ASP A 1 234 ? 27.138 7.425 -37.838 1.00 82.38 234 ASP A O 1
ATOM 1847 N N . PHE A 1 235 ? 26.877 6.669 -35.738 1.00 86.75 235 PHE A N 1
ATOM 1848 C CA . PHE A 1 235 ? 25.507 6.164 -35.864 1.00 86.75 235 PHE A CA 1
ATOM 1849 C C . PHE A 1 235 ? 24.572 6.796 -34.812 1.00 86.75 235 PHE A C 1
ATOM 1851 O O . PHE A 1 235 ? 24.137 6.111 -33.880 1.00 86.75 235 PHE A O 1
ATOM 1858 N N . PRO A 1 236 ? 24.221 8.093 -34.943 1.00 86.88 236 PRO A N 1
ATOM 1859 C CA . PRO A 1 236 ? 23.406 8.804 -33.958 1.00 86.88 236 PRO A CA 1
ATOM 1860 C C . PRO A 1 236 ? 22.097 8.100 -33.555 1.00 86.88 236 PRO A C 1
ATOM 1862 O O . PRO A 1 236 ? 21.861 8.022 -32.349 1.00 86.88 236 PRO A O 1
ATOM 1865 N N . PRO A 1 237 ? 21.300 7.507 -34.476 1.00 90.88 237 PRO A N 1
ATOM 1866 C CA . PRO A 1 237 ? 20.091 6.776 -34.083 1.00 90.88 237 PRO A CA 1
ATOM 1867 C C . PRO A 1 237 ? 20.383 5.610 -33.132 1.00 90.88 237 PRO A C 1
ATOM 1869 O O . PRO A 1 237 ? 19.718 5.440 -32.111 1.00 90.88 237 PRO A O 1
ATOM 1872 N N . LEU A 1 238 ? 21.443 4.844 -33.407 1.00 90.81 238 LEU A N 1
ATOM 1873 C CA . LEU A 1 238 ? 21.850 3.713 -32.573 1.00 90.81 238 LEU A CA 1
ATOM 1874 C C . LEU A 1 238 ? 22.396 4.174 -31.211 1.00 90.81 238 LEU A C 1
ATOM 1876 O O . LEU A 1 238 ? 22.131 3.544 -30.186 1.00 90.81 238 LEU A O 1
ATOM 1880 N N . ALA A 1 239 ? 23.117 5.300 -31.174 1.00 90.25 239 ALA A N 1
ATOM 1881 C CA . ALA A 1 239 ? 23.550 5.920 -29.923 1.00 90.25 239 ALA A CA 1
ATOM 1882 C C . ALA A 1 239 ? 22.355 6.383 -29.069 1.00 90.25 239 ALA A C 1
ATOM 1884 O O . ALA A 1 239 ? 22.334 6.156 -27.857 1.00 90.25 239 ALA A O 1
ATOM 1885 N N . CYS A 1 240 ? 21.345 7.003 -29.690 1.00 91.56 240 CYS A N 1
ATOM 1886 C CA . CYS A 1 240 ? 20.097 7.399 -29.036 1.00 91.56 240 CYS A CA 1
ATOM 1887 C C . CYS A 1 240 ? 19.341 6.191 -28.471 1.00 91.56 240 CYS A C 1
ATOM 1889 O O . CYS A 1 240 ? 18.918 6.233 -27.313 1.00 91.56 240 CYS A O 1
ATOM 1891 N N . PHE A 1 241 ? 19.222 5.114 -29.250 1.00 94.69 241 PHE A N 1
ATOM 1892 C CA . PHE A 1 241 ? 18.592 3.866 -28.824 1.00 94.69 241 PHE A CA 1
ATOM 1893 C C . PHE A 1 241 ? 19.285 3.259 -27.597 1.00 94.69 241 PHE A C 1
ATOM 1895 O O . PHE A 1 241 ? 18.634 3.017 -26.578 1.00 94.69 241 PHE A O 1
ATOM 1902 N N . LEU A 1 242 ? 20.617 3.103 -27.642 1.00 93.75 242 LEU A N 1
ATOM 1903 C CA . LEU A 1 242 ? 21.395 2.599 -26.506 1.00 93.75 242 LEU A CA 1
ATOM 1904 C C . LEU A 1 242 ? 21.175 3.453 -25.253 1.00 93.75 242 LEU A C 1
ATOM 1906 O O . LEU A 1 242 ? 20.969 2.916 -24.166 1.00 93.75 242 LEU A O 1
ATOM 1910 N N . ASN A 1 243 ? 21.195 4.780 -25.392 1.00 93.94 243 ASN A N 1
ATOM 1911 C CA . ASN A 1 243 ? 20.945 5.680 -24.269 1.00 93.94 243 ASN A CA 1
ATOM 1912 C C . ASN A 1 243 ? 19.539 5.485 -23.683 1.00 93.94 243 ASN A C 1
ATOM 1914 O O . ASN A 1 243 ? 19.396 5.501 -22.462 1.00 93.94 243 ASN A O 1
ATOM 1918 N N . GLY A 1 244 ? 18.525 5.248 -24.522 1.00 95.50 244 GLY A N 1
ATOM 1919 C CA . GLY A 1 244 ? 17.171 4.902 -24.080 1.00 95.50 244 GLY A CA 1
ATOM 1920 C C . GLY A 1 244 ? 17.140 3.625 -23.235 1.00 95.50 244 GLY A C 1
ATOM 1921 O O . GLY A 1 244 ? 16.612 3.635 -22.122 1.00 95.50 244 GLY A O 1
ATOM 1922 N N . LEU A 1 245 ? 17.799 2.558 -23.697 1.00 95.69 245 LEU A N 1
ATOM 1923 C CA . LEU A 1 245 ? 17.922 1.310 -22.933 1.00 95.69 245 LEU A CA 1
ATOM 1924 C C . LEU A 1 245 ? 18.653 1.517 -21.599 1.00 95.69 245 LEU A C 1
ATOM 1926 O O . LEU A 1 245 ? 18.222 1.011 -20.563 1.00 95.69 245 LEU A O 1
ATOM 1930 N N . LEU A 1 246 ? 19.745 2.289 -21.593 1.00 94.06 246 LEU A N 1
ATOM 1931 C CA . LEU A 1 246 ? 20.487 2.604 -20.369 1.00 94.06 246 LEU A CA 1
ATOM 1932 C C . LEU A 1 246 ? 19.633 3.391 -19.370 1.00 94.06 246 LEU A C 1
ATOM 1934 O O . LEU A 1 246 ? 19.730 3.145 -18.168 1.00 94.06 246 LEU A O 1
ATOM 1938 N N . VAL A 1 247 ? 18.787 4.311 -19.840 1.00 93.44 247 VAL A N 1
ATOM 1939 C CA . VAL A 1 247 ? 17.813 5.014 -18.991 1.00 93.44 247 VAL A CA 1
ATOM 1940 C C . VAL A 1 247 ? 16.804 4.024 -18.403 1.00 93.44 247 VAL A C 1
ATOM 1942 O O . VAL A 1 247 ? 16.637 4.006 -17.185 1.00 93.44 247 VAL A O 1
ATOM 1945 N N . ALA A 1 248 ? 16.232 3.129 -19.214 1.00 94.00 248 ALA A N 1
ATOM 1946 C CA . ALA A 1 248 ? 15.304 2.100 -18.735 1.00 94.00 248 ALA A CA 1
ATOM 1947 C C . ALA A 1 248 ? 15.933 1.208 -17.643 1.00 94.00 248 ALA A C 1
ATOM 1949 O O . ALA A 1 248 ? 15.322 0.956 -16.601 1.00 94.00 248 ALA A O 1
ATOM 1950 N N . PHE A 1 249 ? 17.190 0.783 -17.823 1.00 93.94 249 PHE A N 1
ATOM 1951 C CA . PHE A 1 249 ? 17.934 0.036 -16.802 1.00 93.94 249 PHE A CA 1
ATOM 1952 C C . PHE A 1 249 ? 18.251 0.869 -15.553 1.00 93.94 249 PHE A C 1
ATOM 1954 O O . PHE A 1 249 ? 18.208 0.347 -14.434 1.00 93.94 249 PHE A O 1
ATOM 1961 N N . ASN A 1 250 ? 18.562 2.157 -15.716 1.00 91.38 250 ASN A N 1
ATOM 1962 C CA . ASN A 1 250 ? 18.842 3.061 -14.601 1.00 91.38 250 ASN A CA 1
ATOM 1963 C C . ASN A 1 250 ? 17.622 3.306 -13.711 1.00 91.38 250 ASN A C 1
ATOM 1965 O O . ASN A 1 250 ? 17.798 3.466 -12.501 1.00 91.38 250 ASN A O 1
ATOM 1969 N N . ASP A 1 251 ? 16.421 3.303 -14.283 1.00 90.06 251 ASP A N 1
ATOM 1970 C CA . ASP A 1 251 ? 15.174 3.403 -13.528 1.00 90.06 251 ASP A CA 1
ATOM 1971 C C . ASP A 1 251 ? 14.830 2.063 -12.864 1.00 90.06 251 ASP A C 1
ATOM 1973 O O . ASP A 1 251 ? 14.524 2.009 -11.669 1.00 90.06 251 ASP A O 1
ATOM 1977 N N . LEU A 1 252 ? 14.979 0.952 -13.599 1.00 91.25 252 LEU A N 1
ATOM 1978 C CA . LEU A 1 252 ? 14.707 -0.389 -13.083 1.00 91.25 252 LEU A CA 1
ATOM 1979 C C . LEU A 1 252 ? 15.603 -0.751 -11.888 1.00 91.25 252 LEU A C 1
ATOM 1981 O O . LEU A 1 252 ? 15.124 -1.369 -10.939 1.00 91.25 252 LEU A O 1
ATOM 1985 N N . ARG A 1 253 ? 16.885 -0.354 -11.879 1.00 89.00 253 ARG A N 1
ATOM 1986 C CA . ARG A 1 253 ? 17.857 -0.761 -10.836 1.00 89.00 253 ARG A CA 1
ATOM 1987 C C . ARG A 1 253 ? 17.414 -0.431 -9.407 1.00 89.00 253 ARG A C 1
ATOM 1989 O O . ARG A 1 253 ? 17.810 -1.127 -8.476 1.00 89.00 253 ARG A O 1
ATOM 1996 N N . LEU A 1 254 ? 16.625 0.632 -9.228 1.00 82.12 254 LEU A N 1
ATOM 1997 C CA . LEU A 1 254 ? 16.168 1.094 -7.915 1.00 82.12 254 LEU A CA 1
ATOM 1998 C C . LEU A 1 254 ? 15.121 0.144 -7.312 1.00 82.12 254 LEU A C 1
ATOM 2000 O O . LEU A 1 254 ? 14.960 0.070 -6.096 1.00 82.12 254 LEU A O 1
ATOM 2004 N N . CYS A 1 255 ? 14.434 -0.612 -8.168 1.00 82.69 255 CYS A N 1
ATOM 2005 C CA . CYS A 1 255 ? 13.450 -1.615 -7.804 1.00 82.69 255 CYS A CA 1
ATOM 2006 C C . CYS A 1 255 ? 13.488 -2.747 -8.846 1.00 82.69 255 CYS A C 1
ATOM 2008 O O . CYS A 1 255 ? 12.545 -2.911 -9.620 1.00 82.69 255 CYS A O 1
ATOM 2010 N N . CYS A 1 256 ? 14.582 -3.525 -8.853 1.00 82.81 256 CYS A N 1
ATOM 2011 C CA . CYS A 1 256 ? 14.797 -4.648 -9.775 1.00 82.81 256 CYS A CA 1
ATOM 2012 C C . CYS A 1 256 ? 14.660 -6.007 -9.061 1.00 82.81 256 CYS A C 1
ATOM 2014 O O . CYS A 1 256 ? 15.642 -6.565 -8.561 1.00 82.81 256 CYS A O 1
ATOM 2016 N N . PRO A 1 257 ? 13.440 -6.559 -8.958 1.00 83.50 257 PRO A N 1
ATOM 2017 C CA . PRO A 1 257 ? 13.237 -7.920 -8.496 1.00 83.50 257 PRO A CA 1
ATOM 2018 C C . PRO A 1 257 ? 13.911 -8.921 -9.436 1.00 83.50 257 PRO A C 1
ATOM 2020 O O . PRO A 1 257 ? 13.657 -8.905 -10.634 1.00 83.50 257 PRO A O 1
ATOM 2023 N N . VAL A 1 258 ? 14.675 -9.866 -8.879 1.00 88.44 258 VAL A N 1
ATOM 2024 C CA . VAL A 1 258 ? 15.317 -10.957 -9.646 1.00 88.44 258 VAL A CA 1
ATOM 2025 C C . VAL A 1 258 ? 14.304 -11.748 -10.483 1.00 88.44 258 VAL A C 1
ATOM 2027 O O . VAL A 1 258 ? 14.634 -12.233 -11.559 1.00 88.44 258 VAL A O 1
ATOM 2030 N N . ALA A 1 259 ? 13.052 -11.830 -10.024 1.00 90.19 259 ALA A N 1
ATOM 2031 C CA . ALA A 1 259 ? 11.963 -12.467 -10.759 1.00 90.19 259 ALA A CA 1
ATOM 2032 C C . ALA A 1 259 ? 11.700 -11.844 -12.143 1.00 90.19 259 ALA A C 1
ATOM 2034 O O . ALA A 1 259 ? 11.204 -12.541 -13.016 1.00 90.19 259 ALA A O 1
ATOM 2035 N N . LEU A 1 260 ? 12.053 -10.570 -12.354 1.00 92.56 260 LEU A N 1
ATOM 2036 C CA . LEU A 1 260 ? 11.882 -9.889 -13.639 1.00 92.56 260 LEU A CA 1
ATOM 2037 C C . LEU A 1 260 ? 13.005 -10.185 -14.635 1.00 92.56 260 LEU A C 1
ATOM 2039 O O . LEU A 1 260 ? 12.922 -9.723 -15.765 1.00 92.56 260 LEU A O 1
ATOM 2043 N N . ALA A 1 261 ? 14.056 -10.919 -14.253 1.00 93.25 261 ALA A N 1
ATOM 2044 C CA . ALA A 1 261 ? 15.218 -11.119 -15.116 1.00 93.25 261 ALA A CA 1
ATOM 2045 C C . ALA A 1 261 ? 14.837 -11.704 -16.485 1.00 93.25 261 ALA A C 1
ATOM 2047 O O . ALA A 1 261 ? 15.277 -11.184 -17.501 1.00 93.25 261 ALA A O 1
ATOM 2048 N N . GLN A 1 262 ? 13.980 -12.729 -16.517 1.00 93.69 262 GLN A N 1
ATOM 2049 C CA . GLN A 1 262 ? 13.536 -13.344 -17.774 1.00 93.69 262 GLN A CA 1
ATOM 2050 C C . GLN A 1 262 ? 12.688 -12.386 -18.618 1.00 93.69 262 GLN A C 1
ATOM 2052 O O . GLN A 1 262 ? 12.946 -12.251 -19.809 1.00 93.69 262 GLN A O 1
ATOM 2057 N N . ASP A 1 263 ? 11.733 -11.687 -17.998 1.00 93.25 263 ASP A N 1
ATOM 2058 C CA . ASP A 1 263 ? 10.860 -10.733 -18.692 1.00 93.25 263 ASP A CA 1
ATOM 2059 C C . ASP A 1 263 ? 11.661 -9.564 -19.288 1.00 93.25 263 ASP A C 1
ATOM 2061 O O . ASP A 1 263 ? 11.427 -9.146 -20.419 1.00 93.25 263 ASP A O 1
ATOM 2065 N N . VAL A 1 264 ? 12.636 -9.054 -18.530 1.00 95.19 264 VAL A N 1
ATOM 2066 C CA . VAL A 1 264 ? 13.540 -7.973 -18.943 1.00 95.19 264 VAL A CA 1
ATOM 2067 C C . VAL A 1 264 ? 14.463 -8.434 -20.068 1.00 95.19 264 VAL A C 1
ATOM 2069 O O . VAL A 1 264 ? 14.655 -7.690 -21.026 1.00 95.19 264 VAL A O 1
ATOM 2072 N N . THR A 1 265 ? 15.015 -9.648 -19.978 1.00 95.50 265 THR A N 1
ATOM 2073 C CA . THR A 1 265 ? 15.850 -10.224 -21.040 1.00 95.50 265 THR A CA 1
ATOM 2074 C C . THR A 1 265 ? 15.057 -10.408 -22.327 1.00 95.50 265 THR A C 1
ATOM 2076 O O . THR A 1 265 ? 15.501 -9.917 -23.356 1.00 95.50 265 THR A O 1
ATOM 2079 N N . ALA A 1 266 ? 13.874 -11.024 -22.268 1.00 96.50 266 ALA A N 1
ATOM 2080 C CA . ALA A 1 266 ? 13.029 -11.220 -23.446 1.00 96.50 266 ALA A CA 1
ATOM 2081 C C . ALA A 1 266 ? 12.634 -9.879 -24.086 1.00 96.50 266 ALA A C 1
ATOM 2083 O O . ALA A 1 266 ? 12.787 -9.696 -25.287 1.00 96.50 266 ALA A O 1
ATOM 2084 N N . CYS A 1 267 ? 12.227 -8.898 -23.271 1.00 96.69 267 CYS A N 1
ATOM 2085 C CA . CYS A 1 267 ? 11.902 -7.555 -23.753 1.00 96.69 267 CYS A CA 1
ATOM 2086 C C . CYS A 1 267 ? 13.087 -6.875 -24.459 1.00 96.69 267 CYS A C 1
ATOM 2088 O O . CYS A 1 267 ? 12.887 -6.127 -25.414 1.00 96.69 267 CYS A O 1
ATOM 2090 N N . LEU A 1 268 ? 14.313 -7.101 -23.980 1.00 96.56 268 LEU A N 1
ATOM 2091 C CA . LEU A 1 268 ? 15.519 -6.561 -24.600 1.00 96.56 268 LEU A CA 1
ATOM 2092 C C . LEU A 1 268 ? 15.876 -7.300 -25.898 1.00 96.56 268 LEU A C 1
ATOM 2094 O O . LEU A 1 268 ? 16.262 -6.651 -26.864 1.00 96.56 268 LEU A O 1
ATOM 2098 N N . GLU A 1 269 ? 15.762 -8.629 -25.923 1.00 96.88 269 GLU A N 1
ATOM 2099 C CA . GLU A 1 269 ? 15.999 -9.447 -27.120 1.00 96.88 269 GLU A CA 1
ATOM 2100 C C . GLU A 1 269 ? 15.042 -9.068 -28.253 1.00 96.88 269 GLU A C 1
ATOM 2102 O O . GLU A 1 269 ? 15.494 -8.846 -29.376 1.00 96.88 269 GLU A O 1
ATOM 2107 N N . ASP A 1 270 ? 13.753 -8.909 -27.941 1.00 96.31 270 ASP A N 1
ATOM 2108 C CA . ASP A 1 270 ? 12.738 -8.461 -28.895 1.00 96.31 270 ASP A CA 1
ATOM 2109 C C . ASP A 1 270 ? 13.090 -7.071 -29.451 1.00 96.31 270 ASP A C 1
ATOM 2111 O O . ASP A 1 270 ? 13.165 -6.885 -30.664 1.00 96.31 270 ASP A O 1
ATOM 2115 N N . ALA A 1 271 ? 13.415 -6.116 -28.572 1.00 95.62 271 ALA A N 1
ATOM 2116 C CA . ALA A 1 271 ? 13.783 -4.759 -28.976 1.00 95.62 271 ALA A CA 1
ATOM 2117 C C . ALA A 1 271 ? 15.046 -4.708 -29.848 1.00 95.62 271 ALA A C 1
ATOM 2119 O O . ALA A 1 271 ? 15.118 -3.917 -30.784 1.00 95.62 271 ALA A O 1
ATOM 2120 N N . LEU A 1 272 ? 16.041 -5.552 -29.562 1.00 94.00 272 LEU A N 1
ATOM 2121 C CA . LEU A 1 272 ? 17.250 -5.674 -30.380 1.00 94.00 272 LEU A CA 1
ATOM 2122 C C . LEU A 1 272 ? 16.982 -6.345 -31.733 1.00 94.00 272 LEU A C 1
ATOM 2124 O O . LEU A 1 272 ? 17.729 -6.102 -32.672 1.00 94.00 272 LEU A O 1
ATOM 2128 N N . GLY A 1 273 ? 15.946 -7.178 -31.848 1.00 93.19 273 GLY A N 1
ATOM 2129 C CA . GLY A 1 273 ? 15.514 -7.752 -33.124 1.00 93.19 273 GLY A CA 1
ATOM 2130 C C . GLY A 1 273 ? 14.793 -6.756 -34.040 1.00 93.19 273 GLY A C 1
ATOM 2131 O O . GLY A 1 273 ? 14.662 -7.012 -35.237 1.00 93.19 273 GLY A O 1
ATOM 2132 N N . GLU A 1 274 ? 14.325 -5.632 -33.493 1.00 88.31 274 GLU A N 1
ATOM 2133 C CA . GLU A 1 274 ? 13.597 -4.581 -34.215 1.00 88.31 274 GLU A CA 1
ATOM 2134 C C . GLU A 1 274 ? 14.495 -3.451 -34.762 1.00 88.31 274 GLU A C 1
ATOM 2136 O O . GLU A 1 274 ? 13.993 -2.592 -35.497 1.00 88.31 274 GLU A O 1
ATOM 2141 N N . VAL A 1 275 ? 15.787 -3.457 -34.412 1.00 83.81 275 VAL A N 1
ATOM 2142 C CA . VAL A 1 275 ? 16.813 -2.432 -34.703 1.00 83.81 275 VAL A CA 1
ATOM 2143 C C . VAL A 1 275 ? 17.872 -2.986 -35.651 1.00 83.81 275 VAL A C 1
ATOM 2145 O O . VAL A 1 275 ? 18.190 -2.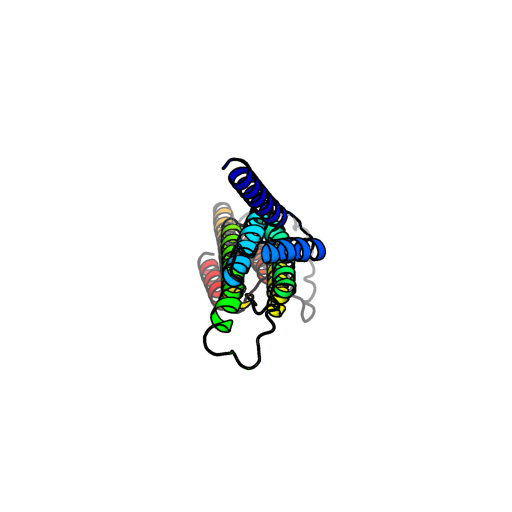284 -36.638 1.00 83.81 275 VAL A O 1
#

Sequence (275 aa):
QGIVDEVRQSAQLMLNQLIQQLRTNIQLPACLRVIGYLRRMDVFTEAELRIKFLQARDAWLRSIQASVPDDDPYFHITKTIEACRVHLFDIVTQYRAIFSDEEPLLPPEGQALNEGAIFHSWVLQKVSEFLRTLERDLRRGVGGRLDSLLGQCMYFGLSFSRVGADFRGQLAPLFQRVAAAAFKKAVEEAVEKFREEMNSYTLISAPAVLGGSAGVPVPAAQPGTLQPPMVLLDFPPLACFLNGLLVAFNDLRLCCPVALAQDVTACLEDALGEV

Organism: Oceanodroma tethys (NCBI:txid79633)

InterPro domains:
  IPR007255 Conserved oligomeric Golgi complex subunit 8 [PF04124] (1-192)
  IPR007255 Conserved oligomeric Golgi complex subunit 8 [PTHR21311] (1-274)
  IPR016159 Cullin repeat-like-containing domain superfamily [SSF74788] (6-176)

Secondary structure (DSSP, 8-state):
-HHHHHHHHHHHHHHHHHHHHHTS---HHHHHHHHHHHHHTT-S-HHHHHHHHHHHHHHHHHHHHHTS--SSHHHHHHHHHHHHHHHHHHHHHHHHHHH-----SSPPTTTHHHHHHHHHHHHHHHHHHHHHHHHHHHHH--TT-HHHHHHHHHHHHHHHHTTT---HHHHHHHHHHHHHHHHHHHHHHHHHHHHHHHHH--TT---GGG-SSS----PPPPTT-----GGGGG-HHHHHHHHHHHHHHHHHGGG--GGGHHHHHHHHHHHHHT-

pLDDT: mean 87.21, std 14.56, range [40.66, 98.12]

Radius of gyration: 29.84 Å; chains: 1; bounding box: 88×43×80 Å

Foldseek 3Di:
DVVVVVVVVVLVVLLVVLLLQLLEPDALVSLLVSLVVVVVSVPDDPLRSLVSSLVSLVNNLVVLLVPQDPPALQSSLVSVLVSLLVSVVRSLVSSCVNNVPPPPPDDDPDDNVSRVCSVVVSLVVSVVVSVVSLLVSLVVPNPLVLLVSLVSVQVSLVSCVVVVRRPNVVVLVSSLVSLLVLLLVLLVVLLVQLVVVVVVDDLPDPPCPVVPPDPPPPPPDDVPDDDPPPVCSSPVSVVSSVVSNVVSVVSCVSPPDPVCVVSNVVSVVVSVVSD